Protein AF-I2CPI3-F1 (afdb_monomer)

Structure (mmCIF, N/CA/C/O backbone):
data_AF-I2CPI3-F1
#
_entry.id   AF-I2CPI3-F1
#
loop_
_atom_site.group_PDB
_atom_site.id
_atom_site.type_symbol
_atom_site.label_atom_id
_atom_site.label_alt_id
_atom_site.label_comp_id
_atom_site.label_asym_id
_atom_site.label_entity_id
_atom_site.label_seq_id
_atom_site.pdbx_PDB_ins_code
_atom_site.Cartn_x
_atom_site.Cartn_y
_atom_site.Cartn_z
_atom_site.occupancy
_atom_site.B_iso_or_equiv
_atom_site.auth_seq_id
_atom_site.auth_comp_id
_atom_site.auth_asym_id
_atom_site.auth_atom_id
_atom_site.pdbx_PDB_model_num
ATOM 1 N N . MET A 1 1 ? -18.597 -6.866 5.489 1.00 40.44 1 MET A N 1
ATOM 2 C CA . MET A 1 1 ? -18.858 -7.948 4.512 1.00 40.44 1 MET A CA 1
ATOM 3 C C . MET A 1 1 ? -17.580 -8.584 3.944 1.00 40.44 1 MET A C 1
ATOM 5 O O . MET A 1 1 ? -17.557 -9.801 3.821 1.00 40.44 1 MET A O 1
ATOM 9 N N . ALA A 1 2 ? -16.481 -7.843 3.731 1.00 45.84 2 ALA A N 1
ATOM 10 C CA . ALA A 1 2 ? -15.208 -8.378 3.207 1.00 45.84 2 ALA A CA 1
ATOM 11 C C . ALA A 1 2 ? -14.616 -9.590 3.970 1.00 45.84 2 ALA A C 1
ATOM 13 O O . ALA A 1 2 ? -14.272 -10.590 3.353 1.00 45.84 2 ALA A O 1
ATOM 14 N N . ALA A 1 3 ? -14.572 -9.574 5.310 1.00 46.97 3 ALA A N 1
ATOM 15 C CA . ALA A 1 3 ? -14.039 -10.703 6.093 1.00 46.97 3 ALA A CA 1
ATOM 16 C C . ALA A 1 3 ? -14.889 -11.992 6.001 1.00 46.97 3 ALA A C 1
ATOM 18 O O . ALA A 1 3 ? -14.369 -13.094 6.174 1.00 46.97 3 ALA A O 1
ATOM 19 N N . GLN A 1 4 ? -16.196 -11.868 5.736 1.00 42.12 4 GLN A N 1
ATOM 20 C CA . GLN A 1 4 ? -17.066 -13.015 5.453 1.00 42.12 4 GLN A CA 1
ATOM 21 C C . GLN A 1 4 ? -16.906 -13.480 4.002 1.00 42.12 4 GLN A C 1
ATOM 23 O O . GLN A 1 4 ? -16.848 -14.685 3.788 1.00 42.12 4 GLN A O 1
ATOM 28 N N . SER A 1 5 ? -16.724 -12.561 3.045 1.00 46.75 5 SER A N 1
ATOM 29 C CA . SER A 1 5 ? -16.414 -12.895 1.646 1.00 46.75 5 SER A CA 1
ATOM 30 C C . SER A 1 5 ? -15.073 -13.627 1.513 1.00 46.75 5 SER A C 1
ATOM 32 O O . SER A 1 5 ? -15.012 -14.648 0.846 1.00 46.75 5 SER A O 1
ATOM 34 N N . LEU A 1 6 ? -14.032 -13.212 2.247 1.00 51.72 6 LEU A N 1
ATOM 35 C CA . LEU A 1 6 ? -12.736 -13.910 2.319 1.00 51.72 6 LEU A CA 1
ATOM 36 C C . LEU A 1 6 ? -12.879 -15.362 2.804 1.00 51.72 6 LEU A C 1
ATOM 38 O O . LEU A 1 6 ? -12.295 -16.278 2.227 1.00 51.72 6 LEU A O 1
ATOM 42 N N . LYS A 1 7 ? -13.708 -15.590 3.834 1.00 46.06 7 LYS A N 1
ATOM 43 C CA . LYS A 1 7 ? -14.000 -16.937 4.354 1.00 46.06 7 LYS A CA 1
ATOM 44 C C . LYS A 1 7 ? -14.912 -17.761 3.441 1.00 46.06 7 LYS A C 1
ATOM 46 O O . LYS A 1 7 ? -14.848 -18.984 3.497 1.00 46.06 7 LYS A O 1
ATOM 51 N N . GLN A 1 8 ? -15.766 -17.120 2.644 1.00 47.81 8 GLN A N 1
ATOM 52 C CA . GLN A 1 8 ? -16.739 -17.785 1.769 1.00 47.81 8 GLN A CA 1
ATOM 53 C C . GLN A 1 8 ? -16.224 -18.011 0.338 1.00 47.81 8 GLN A C 1
ATOM 55 O O . GLN A 1 8 ? -16.712 -18.923 -0.322 1.00 47.81 8 GLN A O 1
ATOM 60 N N . GLN A 1 9 ? -15.241 -17.235 -0.133 1.00 46.41 9 GLN A N 1
ATOM 61 C CA . GLN A 1 9 ? -14.722 -17.300 -1.509 1.00 46.41 9 GLN A CA 1
ATOM 62 C C . GLN A 1 9 ? -13.307 -17.878 -1.637 1.00 46.41 9 GLN A C 1
ATOM 64 O O . GLN A 1 9 ? -12.830 -18.007 -2.758 1.00 46.41 9 GLN A O 1
ATOM 69 N N . ALA A 1 10 ? -12.635 -18.259 -0.543 1.00 57.38 10 ALA A N 1
ATOM 70 C CA . ALA A 1 10 ? -11.266 -18.795 -0.594 1.00 57.38 10 ALA A CA 1
ATOM 71 C C . ALA A 1 10 ? -10.300 -17.918 -1.430 1.00 57.38 10 ALA A C 1
ATOM 73 O O . ALA A 1 10 ? -9.386 -18.426 -2.080 1.00 57.38 10 ALA A O 1
ATOM 74 N N . CYS A 1 11 ? -10.512 -16.597 -1.440 1.00 67.25 11 CYS A N 1
ATOM 75 C CA . CYS A 1 11 ? -9.644 -15.669 -2.152 1.00 67.25 11 CYS A CA 1
ATOM 76 C C . CYS A 1 11 ? -8.325 -15.544 -1.391 1.00 67.25 11 CYS A C 1
ATOM 78 O O . CYS A 1 11 ? -8.297 -15.098 -0.243 1.00 67.25 11 CYS A O 1
ATOM 80 N N . LEU A 1 12 ? -7.231 -15.946 -2.036 1.00 84.12 12 LEU A N 1
ATOM 81 C CA . LEU A 1 12 ? -5.889 -15.736 -1.512 1.00 84.12 12 LEU A CA 1
ATOM 82 C C . LEU A 1 12 ? -5.585 -14.236 -1.507 1.00 84.12 12 LEU A C 1
ATOM 84 O O . LEU A 1 12 ? -5.862 -13.534 -2.480 1.00 84.12 12 L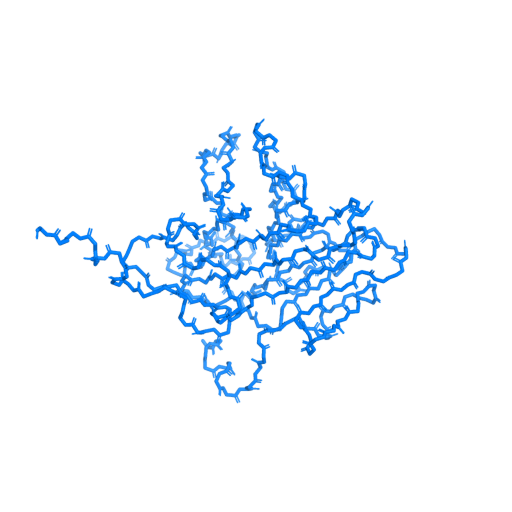EU A O 1
ATOM 88 N N . ALA A 1 13 ? -4.983 -13.739 -0.429 1.00 92.81 13 ALA A N 1
ATOM 89 C CA . ALA A 1 13 ? -4.484 -12.374 -0.401 1.00 92.81 13 ALA A CA 1
ATOM 90 C C . ALA A 1 13 ? -3.190 -12.305 -1.227 1.00 92.81 13 ALA A C 1
ATOM 92 O O . ALA A 1 13 ? -2.102 -12.541 -0.715 1.00 92.81 13 ALA A O 1
ATOM 93 N N . VAL A 1 14 ? -3.334 -12.040 -2.526 1.00 96.88 14 VAL A N 1
ATOM 94 C CA . VAL A 1 14 ? -2.260 -11.910 -3.527 1.00 96.88 14 VAL A CA 1
ATOM 95 C C . VAL A 1 14 ? -2.567 -10.756 -4.484 1.00 96.88 14 VAL A C 1
ATOM 97 O O . VAL A 1 14 ? -3.630 -10.141 -4.385 1.00 96.88 14 VAL A O 1
ATOM 100 N N . PHE A 1 15 ? -1.665 -10.443 -5.417 1.00 98.31 15 PHE A N 1
ATOM 101 C CA . PHE A 1 15 ? -1.981 -9.529 -6.517 1.00 98.31 15 PHE A CA 1
ATOM 102 C C . PHE A 1 15 ? -3.037 -10.139 -7.450 1.00 98.31 15 PHE A C 1
ATOM 104 O O . PHE A 1 15 ? -3.018 -11.339 -7.728 1.00 98.31 15 PHE A O 1
ATOM 111 N N . ASN A 1 16 ? -3.968 -9.312 -7.922 1.00 97.44 16 ASN A N 1
ATOM 112 C CA . ASN A 1 16 ? -5.078 -9.739 -8.763 1.00 97.44 16 ASN A CA 1
ATOM 113 C C . ASN A 1 16 ? -4.653 -9.810 -10.233 1.00 97.44 16 ASN A C 1
ATOM 115 O O . ASN A 1 16 ? -4.350 -8.783 -10.838 1.00 97.44 16 ASN A O 1
ATOM 119 N N . SER A 1 17 ? -4.686 -10.995 -10.843 1.00 96.38 17 SER A N 1
ATOM 120 C CA . SER A 1 17 ? -4.347 -11.165 -12.262 1.00 96.38 17 SER A CA 1
ATOM 121 C C . SER A 1 17 ? -5.286 -10.430 -13.219 1.00 96.38 17 SER A C 1
ATOM 123 O O . SER A 1 17 ? -4.857 -10.065 -14.309 1.00 96.38 17 SER A O 1
ATOM 125 N N . GLU A 1 18 ? -6.543 -10.209 -12.830 1.00 96.75 18 GLU A N 1
ATOM 126 C CA . GLU A 1 18 ? -7.526 -9.480 -13.645 1.00 96.75 18 GLU A CA 1
ATOM 127 C C . GLU A 1 18 ? -7.393 -7.958 -13.495 1.00 96.75 18 GLU A C 1
ATOM 129 O O . GLU A 1 18 ? -7.842 -7.207 -14.355 1.00 96.75 18 GLU A O 1
ATOM 134 N N . ASP A 1 19 ? -6.728 -7.506 -12.429 1.00 97.56 19 ASP A N 1
ATOM 135 C CA . ASP A 1 19 ? -6.523 -6.094 -12.099 1.00 97.56 19 ASP A CA 1
ATOM 136 C C . ASP A 1 19 ? -5.023 -5.759 -12.027 1.00 97.56 19 ASP A C 1
ATOM 138 O O . ASP A 1 19 ? -4.482 -5.212 -11.058 1.00 97.56 19 ASP A O 1
ATOM 142 N N . THR A 1 20 ? -4.328 -6.177 -13.086 1.00 97.88 20 THR A N 1
ATOM 143 C CA . THR A 1 20 ? -2.887 -6.021 -13.284 1.00 97.88 20 THR A CA 1
ATOM 144 C C . THR A 1 20 ? -2.605 -5.545 -14.703 1.00 97.88 20 THR A C 1
ATOM 146 O O . THR A 1 20 ? -3.122 -6.094 -15.673 1.00 97.88 20 THR A O 1
ATOM 149 N N . ALA A 1 21 ? -1.772 -4.510 -14.842 1.00 96.69 21 ALA A N 1
ATOM 150 C CA . ALA A 1 21 ? -1.381 -3.998 -16.152 1.00 96.69 21 ALA A CA 1
ATOM 151 C C . ALA A 1 21 ? -0.621 -5.057 -16.970 1.00 96.69 21 ALA A C 1
ATOM 153 O O . ALA A 1 21 ? 0.225 -5.765 -16.432 1.00 96.69 21 ALA A O 1
ATOM 154 N N . ASN A 1 22 ? -0.792 -5.052 -18.298 1.00 92.81 22 ASN A N 1
ATOM 155 C CA . ASN A 1 22 ? -0.086 -5.953 -19.228 1.00 92.81 22 ASN A CA 1
ATOM 156 C C . ASN A 1 22 ? 1.455 -5.939 -19.100 1.00 92.81 22 ASN A C 1
ATOM 158 O O . ASN A 1 22 ? 2.116 -6.883 -19.519 1.00 92.81 22 ASN A O 1
ATOM 162 N N . GLY A 1 23 ? 2.042 -4.868 -18.552 1.00 93.50 23 GLY A N 1
ATOM 163 C CA . GLY A 1 23 ? 3.484 -4.748 -18.300 1.00 93.50 23 GLY A CA 1
ATOM 164 C C . GLY A 1 23 ? 3.954 -5.350 -16.971 1.00 93.50 23 GLY A C 1
ATOM 165 O O . GLY A 1 23 ? 5.084 -5.091 -16.561 1.00 93.50 23 GLY A O 1
ATOM 166 N N . ILE A 1 24 ? 3.110 -6.108 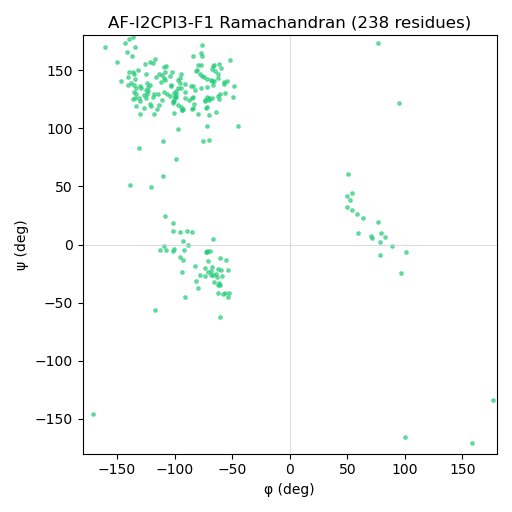-16.268 1.00 96.25 24 ILE A N 1
ATOM 167 C CA . ILE A 1 24 ? 3.458 -6.811 -15.031 1.00 96.25 24 ILE A CA 1
ATOM 168 C C . ILE A 1 24 ? 3.165 -8.299 -15.197 1.00 96.25 24 ILE A C 1
ATOM 170 O O . ILE A 1 24 ? 2.065 -8.694 -15.570 1.00 96.25 24 ILE A O 1
ATOM 174 N N . VAL A 1 25 ? 4.149 -9.129 -14.859 1.00 96.81 25 VAL A N 1
ATOM 175 C CA . VAL A 1 25 ? 3.966 -10.574 -14.703 1.00 96.81 25 VAL A CA 1
ATOM 176 C C . VAL A 1 25 ? 3.849 -10.900 -13.224 1.00 96.81 25 VAL A C 1
ATOM 178 O O . VAL A 1 25 ? 4.681 -10.478 -12.417 1.00 96.81 25 VAL A O 1
ATOM 181 N N . LEU A 1 26 ? 2.819 -11.673 -12.886 1.00 97.69 26 LEU A N 1
ATOM 182 C CA . LEU A 1 26 ? 2.627 -12.227 -11.554 1.00 97.69 26 LEU A CA 1
ATOM 183 C C . LEU A 1 26 ? 3.211 -13.644 -11.482 1.00 97.69 26 LEU A C 1
ATOM 185 O O . LEU A 1 26 ? 2.999 -14.467 -12.371 1.00 97.69 26 LEU A O 1
ATOM 189 N N . SER A 1 27 ? 3.942 -13.937 -10.411 1.00 96.69 27 SER A N 1
ATOM 190 C CA . SER A 1 27 ? 4.567 -15.236 -10.139 1.00 96.69 27 SER A CA 1
ATOM 191 C C . SER A 1 27 ? 4.359 -15.644 -8.675 1.00 96.69 27 SER A C 1
ATOM 193 O O . SER A 1 27 ? 3.715 -14.920 -7.912 1.00 96.69 27 SER A O 1
ATOM 195 N N . CYS A 1 28 ? 4.856 -16.822 -8.274 1.00 93.94 28 CYS A N 1
ATOM 196 C CA . CYS A 1 28 ? 4.665 -17.365 -6.920 1.00 93.94 28 CYS A CA 1
ATOM 197 C C . CYS A 1 28 ? 3.173 -17.437 -6.523 1.00 93.94 28 CYS A C 1
ATOM 199 O O . CYS A 1 28 ? 2.771 -16.985 -5.455 1.00 93.94 28 CYS A O 1
ATOM 201 N N . GLY A 1 29 ? 2.313 -17.902 -7.436 1.00 94.25 29 GLY A N 1
ATOM 202 C CA . GLY A 1 29 ? 0.863 -17.938 -7.204 1.00 94.25 29 GLY A CA 1
ATOM 203 C C . GLY A 1 29 ? 0.210 -16.559 -7.025 1.00 94.25 29 GLY A C 1
ATOM 204 O O . GLY A 1 29 ? -0.841 -16.474 -6.404 1.00 94.25 29 GLY A O 1
ATOM 205 N N . GLY A 1 30 ? 0.834 -15.486 -7.523 1.00 96.19 30 GLY A N 1
ATOM 206 C CA . GLY A 1 30 ? 0.313 -14.118 -7.444 1.00 96.19 30 GLY A CA 1
ATOM 207 C C . GLY A 1 30 ? 0.944 -13.250 -6.354 1.00 96.19 30 GLY A C 1
ATOM 208 O O . GLY A 1 30 ? 0.673 -12.056 -6.308 1.00 96.19 30 GLY A O 1
ATOM 209 N N . HIS A 1 31 ? 1.800 -13.795 -5.484 1.00 96.25 31 HIS A N 1
ATOM 210 C CA . HIS A 1 31 ? 2.445 -13.004 -4.425 1.00 96.25 31 HIS A CA 1
ATOM 211 C C . HIS A 1 31 ? 3.499 -12.041 -4.969 1.00 96.25 31 HIS A C 1
ATOM 213 O O . HIS A 1 31 ? 3.845 -11.063 -4.317 1.00 96.25 31 HIS A O 1
ATOM 219 N N . CYS A 1 32 ? 4.052 -12.324 -6.145 1.00 97.62 32 CYS A N 1
ATOM 220 C CA . CYS A 1 32 ? 5.221 -11.629 -6.648 1.00 97.62 32 CYS A CA 1
ATOM 221 C C . CYS A 1 32 ? 4.914 -10.941 -7.977 1.00 97.62 32 CYS A C 1
ATOM 223 O O . CYS A 1 32 ? 4.571 -11.615 -8.946 1.00 97.62 32 CYS A O 1
ATOM 225 N N . ALA A 1 33 ? 5.051 -9.617 -8.024 1.00 97.50 33 ALA A N 1
ATOM 226 C CA . ALA A 1 33 ? 4.819 -8.800 -9.210 1.00 97.50 33 ALA A CA 1
ATOM 227 C C . ALA A 1 33 ? 6.148 -8.310 -9.794 1.00 97.50 33 ALA A C 1
ATOM 229 O O . ALA A 1 33 ? 6.969 -7.729 -9.082 1.00 97.50 33 ALA A O 1
ATOM 230 N N . THR A 1 34 ? 6.354 -8.509 -11.095 1.00 95.88 34 THR A N 1
ATOM 231 C CA . THR A 1 34 ? 7.569 -8.089 -11.806 1.00 95.88 34 THR A CA 1
ATOM 232 C C . THR A 1 34 ? 7.215 -7.248 -13.021 1.00 95.88 34 THR A C 1
ATOM 234 O O . THR A 1 34 ? 6.423 -7.686 -13.854 1.00 95.88 34 THR A O 1
ATOM 237 N N . LYS A 1 35 ? 7.827 -6.065 -13.167 1.00 93.44 35 LYS A N 1
ATOM 238 C CA . LYS A 1 35 ? 7.662 -5.258 -14.384 1.00 93.44 35 LYS A CA 1
ATOM 239 C C . LYS A 1 35 ? 8.404 -5.912 -15.541 1.00 93.44 35 LYS A C 1
ATOM 241 O O . LYS A 1 35 ? 9.630 -6.035 -15.502 1.00 93.44 35 LYS A O 1
ATOM 246 N N . VAL A 1 36 ? 7.658 -6.291 -16.570 1.00 90.75 36 VAL A N 1
ATOM 247 C CA . VAL A 1 36 ? 8.185 -6.855 -17.810 1.00 90.75 36 VAL A CA 1
ATOM 248 C C . VAL A 1 36 ? 8.058 -5.848 -18.947 1.00 90.75 36 VAL A C 1
ATOM 250 O O . VAL A 1 36 ? 7.072 -5.123 -19.064 1.00 90.75 36 VAL A O 1
ATOM 253 N N . GLY A 1 37 ? 9.078 -5.809 -19.802 1.00 80.06 37 GLY A N 1
ATOM 254 C CA . GLY A 1 37 ? 9.142 -4.872 -20.919 1.00 80.06 37 GLY A CA 1
ATOM 255 C C . GLY A 1 37 ? 9.523 -3.443 -20.518 1.00 80.06 37 GLY A C 1
ATOM 256 O O . GLY A 1 37 ? 9.677 -3.099 -19.347 1.00 80.06 37 GLY A O 1
ATOM 257 N N . THR A 1 38 ? 9.724 -2.608 -21.534 1.00 75.81 38 THR A N 1
ATOM 258 C CA . THR A 1 38 ? 10.171 -1.209 -21.403 1.00 75.81 38 THR A CA 1
ATOM 259 C C . THR A 1 38 ? 9.096 -0.201 -21.811 1.00 75.81 38 THR A C 1
ATOM 261 O O . THR A 1 38 ? 9.289 1.006 -21.678 1.00 75.81 38 THR A O 1
ATOM 264 N N . THR A 1 39 ? 7.959 -0.678 -22.319 1.00 72.81 39 THR A N 1
ATOM 265 C CA . THR A 1 39 ? 6.856 0.158 -22.792 1.00 72.81 39 THR A CA 1
ATOM 266 C C . THR A 1 39 ? 5.948 0.562 -21.635 1.00 72.81 39 THR A C 1
ATOM 268 O O . THR A 1 39 ? 5.429 -0.298 -20.926 1.00 72.81 39 THR A O 1
ATOM 271 N N . GLY A 1 40 ? 5.701 1.864 -21.493 1.00 75.31 40 GLY A N 1
ATOM 272 C CA . GLY A 1 40 ? 4.822 2.418 -20.463 1.00 75.31 40 GLY A CA 1
ATOM 273 C C . GLY A 1 40 ? 5.588 2.856 -19.216 1.00 75.31 40 GLY A C 1
ATOM 274 O O . GLY A 1 40 ? 6.263 2.060 -18.561 1.00 75.31 40 GLY A O 1
ATOM 275 N N . LEU A 1 41 ? 5.450 4.144 -18.891 1.00 86.56 41 LEU A N 1
ATOM 276 C CA . LEU A 1 41 ? 6.110 4.776 -17.753 1.00 86.56 41 LEU A CA 1
ATOM 277 C C . LEU A 1 41 ? 5.677 4.091 -16.446 1.00 86.56 41 LEU A C 1
ATOM 279 O O . LEU A 1 41 ? 6.479 3.403 -15.815 1.00 86.56 41 LEU A O 1
ATOM 283 N N . TYR A 1 42 ? 4.384 4.152 -16.126 1.00 93.50 42 TYR A N 1
ATOM 284 C CA . TYR A 1 42 ? 3.777 3.506 -14.963 1.00 93.50 42 TYR A CA 1
ATOM 285 C C . TYR A 1 42 ? 3.020 2.241 -15.360 1.00 93.50 42 TYR A C 1
ATOM 287 O O . TYR A 1 42 ? 2.272 2.231 -16.336 1.00 93.50 42 TYR A O 1
ATOM 295 N N . THR A 1 43 ? 3.192 1.186 -14.57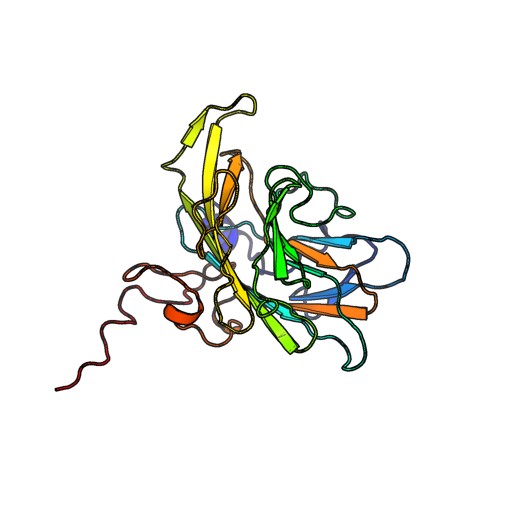3 1.00 95.88 43 THR A N 1
ATOM 296 C CA . THR A 1 43 ? 2.398 -0.043 -14.661 1.00 95.88 43 THR A CA 1
ATOM 297 C C . THR A 1 43 ? 2.029 -0.459 -13.252 1.00 95.88 43 THR A C 1
ATOM 299 O O . THR A 1 43 ? 2.926 -0.601 -12.421 1.00 95.88 43 THR A O 1
ATOM 302 N N . SER A 1 44 ? 0.742 -0.641 -12.989 1.00 98.00 44 SER A N 1
ATOM 303 C CA . SER A 1 44 ? 0.210 -0.894 -11.657 1.00 98.00 44 SER A CA 1
ATOM 304 C C . SER A 1 44 ? -0.487 -2.247 -11.561 1.00 98.00 44 SER A C 1
ATOM 306 O O . SER A 1 44 ? -0.933 -2.816 -12.559 1.00 98.00 44 SER A O 1
ATOM 308 N N . THR A 1 45 ? -0.560 -2.755 -10.339 1.00 98.62 45 THR A N 1
ATOM 309 C CA . THR A 1 45 ? -1.337 -3.932 -9.949 1.00 98.62 45 THR A CA 1
ATOM 310 C C . THR A 1 45 ? -1.968 -3.675 -8.586 1.00 98.62 45 THR A C 1
ATOM 312 O O . THR A 1 45 ? -1.368 -3.003 -7.735 1.00 98.62 45 THR A O 1
ATOM 315 N N . ARG A 1 46 ? -3.182 -4.188 -8.387 1.00 98.62 46 ARG A N 1
ATOM 316 C CA . ARG A 1 46 ? -3.897 -4.156 -7.108 1.00 98.62 46 ARG A CA 1
ATOM 317 C C . ARG A 1 46 ? -3.958 -5.550 -6.494 1.00 98.62 46 ARG A C 1
ATOM 319 O O . ARG A 1 46 ? -3.909 -6.563 -7.192 1.00 98.62 46 ARG A O 1
ATOM 326 N N . ALA A 1 47 ? -4.039 -5.616 -5.170 1.00 98.19 47 ALA A N 1
ATOM 327 C CA . ALA A 1 47 ? -4.339 -6.865 -4.482 1.00 98.19 47 ALA A CA 1
ATOM 328 C C . ALA A 1 47 ? -5.760 -7.343 -4.816 1.00 98.19 47 ALA A C 1
ATOM 330 O O . ALA A 1 47 ? -6.639 -6.548 -5.127 1.00 98.19 47 ALA A O 1
ATOM 331 N N . MET A 1 48 ? -5.991 -8.649 -4.720 1.00 96.56 48 MET A N 1
ATOM 332 C CA . MET A 1 48 ? -7.294 -9.278 -4.969 1.00 96.56 48 MET A CA 1
ATOM 333 C C . MET A 1 48 ? -8.345 -8.918 -3.921 1.00 96.56 48 MET A C 1
ATOM 335 O O . MET A 1 48 ? -9.540 -9.020 -4.174 1.00 96.56 48 MET A O 1
ATOM 339 N N . VAL A 1 49 ? -7.902 -8.526 -2.731 1.00 95.31 49 VAL A N 1
ATOM 340 C CA . VAL A 1 49 ? -8.762 -8.362 -1.565 1.00 95.31 49 VAL A CA 1
ATOM 341 C C . VAL A 1 49 ? -8.643 -6.931 -1.032 1.00 95.31 49 VAL A C 1
ATOM 343 O O . VAL A 1 49 ? -7.527 -6.402 -0.950 1.00 95.31 49 VAL A O 1
ATOM 346 N N . PRO A 1 50 ? -9.770 -6.280 -0.695 1.00 97.00 50 PRO A N 1
ATOM 347 C CA . PRO A 1 50 ? -9.756 -4.907 -0.216 1.00 97.00 50 PRO A CA 1
ATOM 348 C C . PRO A 1 50 ? -9.312 -4.822 1.245 1.00 97.00 50 PRO A C 1
ATOM 350 O O . PRO A 1 50 ? -9.330 -5.803 1.995 1.00 97.00 50 PRO A O 1
ATOM 353 N N . ILE A 1 51 ? -8.957 -3.613 1.678 1.00 97.06 51 ILE A N 1
ATOM 354 C CA . ILE A 1 51 ? -8.699 -3.321 3.088 1.00 97.06 51 ILE A CA 1
ATOM 355 C C . ILE A 1 51 ? -9.975 -3.552 3.908 1.00 97.06 51 ILE A C 1
ATOM 357 O O . ILE A 1 51 ? -11.037 -2.998 3.627 1.00 97.06 51 ILE A O 1
ATOM 361 N N . MET A 1 52 ? -9.865 -4.344 4.978 1.00 94.56 52 MET A N 1
ATOM 362 C CA . MET A 1 52 ? -10.961 -4.516 5.929 1.00 94.56 52 MET A CA 1
ATOM 363 C C . MET A 1 52 ? -11.224 -3.223 6.702 1.00 94.56 52 MET A C 1
ATOM 365 O O . MET A 1 52 ? -10.344 -2.685 7.371 1.00 94.56 52 MET A O 1
ATOM 369 N N . ARG A 1 53 ? -12.475 -2.778 6.670 1.00 93.69 53 ARG A N 1
ATOM 370 C CA . ARG A 1 53 ? -12.940 -1.575 7.364 1.00 93.69 53 ARG A CA 1
ATOM 371 C C . ARG A 1 53 ? -13.127 -1.798 8.868 1.00 93.69 53 ARG A C 1
ATOM 373 O O . ARG A 1 53 ? -13.358 -2.932 9.300 1.00 93.69 53 ARG A O 1
ATOM 380 N N . ASN A 1 54 ? -13.022 -0.721 9.655 1.00 94.44 54 ASN A N 1
ATOM 381 C CA . ASN A 1 54 ? -13.082 -0.711 11.127 1.00 94.44 54 ASN A CA 1
ATOM 382 C C . ASN A 1 54 ? -12.082 -1.674 11.795 1.00 94.44 54 ASN A C 1
ATOM 384 O O . ASN A 1 54 ? -12.346 -2.259 12.849 1.00 94.44 54 ASN A O 1
ATOM 388 N N . ARG A 1 55 ? -10.942 -1.903 11.136 1.00 95.19 55 ARG A N 1
ATOM 389 C CA . ARG A 1 55 ? -9.844 -2.747 11.613 1.00 95.19 55 ARG A CA 1
ATOM 390 C C . ARG A 1 55 ? -8.518 -2.091 11.280 1.00 95.19 55 ARG A C 1
ATOM 392 O O . ARG A 1 55 ? -8.392 -1.416 10.264 1.00 95.19 55 ARG A O 1
ATOM 399 N N . HIS A 1 56 ? -7.526 -2.322 12.134 1.00 97.00 56 HIS A N 1
ATOM 400 C CA . HIS A 1 56 ? -6.143 -1.997 11.813 1.00 97.00 56 HIS A CA 1
ATOM 401 C C . HIS A 1 56 ? -5.601 -3.111 10.923 1.00 97.00 56 HIS A C 1
ATOM 403 O O . HIS A 1 56 ? -5.466 -4.251 11.373 1.00 97.00 56 HIS A O 1
ATOM 409 N N . VAL A 1 57 ? -5.336 -2.787 9.663 1.00 97.56 57 VAL A N 1
ATOM 410 C CA . VAL A 1 57 ? -4.800 -3.718 8.671 1.00 97.56 57 VAL A CA 1
ATOM 411 C C . VAL A 1 57 ? -3.359 -3.340 8.374 1.00 97.56 57 VAL A C 1
ATOM 413 O O . VAL A 1 57 ? -3.059 -2.175 8.123 1.00 97.56 57 VAL A O 1
ATOM 416 N N . PHE A 1 58 ? -2.467 -4.323 8.407 1.00 97.94 58 PHE A N 1
ATOM 417 C CA . PHE A 1 58 ? -1.059 -4.169 8.090 1.00 97.94 58 PHE A CA 1
ATOM 418 C C . PHE A 1 58 ? -0.660 -5.120 6.968 1.00 97.94 58 PHE A C 1
ATOM 420 O O . PHE A 1 58 ? -0.958 -6.311 7.013 1.00 97.94 58 PHE A O 1
ATOM 427 N N . PHE A 1 59 ? 0.046 -4.606 5.971 1.00 98.12 59 PHE A N 1
ATOM 428 C CA . PHE A 1 59 ? 0.692 -5.433 4.961 1.00 98.12 59 PHE A CA 1
ATOM 429 C C . PHE A 1 59 ? 2.092 -4.918 4.670 1.00 98.12 59 PHE A C 1
ATOM 431 O O . PHE A 1 59 ? 2.437 -3.774 4.982 1.00 98.12 59 PHE A O 1
ATOM 438 N N . GLN A 1 60 ? 2.897 -5.777 4.055 1.00 98.06 60 GLN A N 1
ATOM 439 C CA . GLN A 1 60 ? 4.237 -5.427 3.621 1.00 98.06 60 GLN A CA 1
ATOM 440 C C . GLN A 1 60 ? 4.437 -5.713 2.136 1.00 98.06 60 GLN A C 1
ATOM 442 O O . GLN A 1 60 ? 3.783 -6.572 1.545 1.00 98.06 60 GLN A O 1
ATOM 447 N N . MET A 1 61 ? 5.383 -5.003 1.536 1.00 98.25 61 MET A N 1
ATOM 448 C CA . MET A 1 61 ? 5.887 -5.280 0.197 1.00 98.25 61 MET A CA 1
ATOM 449 C C . MET A 1 61 ? 7.416 -5.234 0.215 1.00 98.25 61 MET A C 1
ATOM 451 O O . MET A 1 61 ? 8.005 -4.204 0.549 1.00 98.25 61 MET A O 1
ATOM 455 N N . SER A 1 62 ? 8.062 -6.352 -0.117 1.00 97.50 62 SER A N 1
ATOM 456 C CA . SER A 1 62 ? 9.526 -6.468 -0.175 1.00 97.50 62 SER A CA 1
ATOM 457 C C . SER A 1 62 ? 10.023 -6.330 -1.605 1.00 97.50 62 SER A C 1
ATOM 459 O O . SER A 1 62 ? 9.511 -6.989 -2.506 1.00 97.50 62 SER A O 1
ATOM 461 N N . ILE A 1 63 ? 11.039 -5.499 -1.813 1.00 95.69 63 ILE A N 1
ATOM 462 C CA . ILE A 1 63 ? 11.581 -5.206 -3.141 1.00 95.69 63 ILE A CA 1
ATOM 463 C C . ILE A 1 63 ? 12.749 -6.149 -3.421 1.00 95.69 63 ILE A C 1
ATOM 465 O O . ILE A 1 63 ? 13.793 -6.085 -2.772 1.00 95.69 63 ILE A O 1
ATOM 469 N N . MET A 1 64 ? 12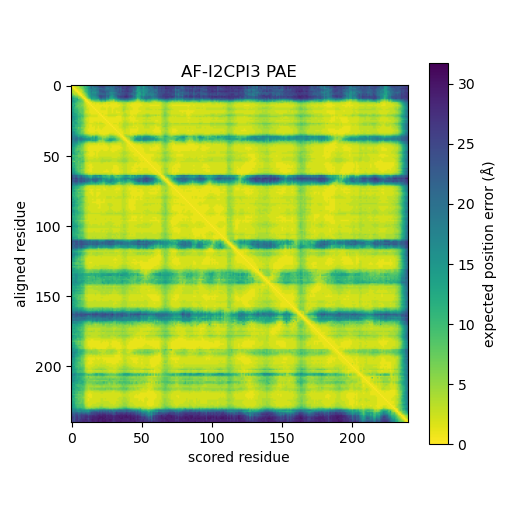.567 -6.999 -4.423 1.00 91.31 64 MET A N 1
ATOM 470 C CA . MET A 1 64 ? 13.456 -8.086 -4.821 1.00 91.31 64 MET A CA 1
ATOM 471 C C . MET A 1 64 ? 14.113 -7.737 -6.168 1.00 91.31 64 MET A C 1
ATOM 473 O O . MET A 1 64 ? 13.871 -8.399 -7.164 1.00 91.31 64 MET A O 1
ATOM 477 N N . ALA A 1 65 ? 14.855 -6.635 -6.279 1.00 72.94 65 ALA A N 1
ATOM 478 C CA . ALA A 1 65 ? 15.532 -6.320 -7.546 1.00 72.94 65 ALA A CA 1
ATOM 479 C C . ALA A 1 65 ? 16.883 -7.055 -7.652 1.00 72.94 65 ALA A C 1
ATOM 481 O O . ALA A 1 65 ? 17.437 -7.505 -6.653 1.00 72.94 65 ALA A O 1
ATOM 482 N N . GLU A 1 66 ? 17.442 -7.170 -8.856 1.00 68.44 66 GLU A N 1
ATOM 483 C CA . GLU A 1 66 ? 18.855 -7.537 -9.000 1.00 68.44 66 GLU A CA 1
ATOM 484 C C . GLU A 1 66 ? 19.739 -6.384 -8.487 1.00 68.44 66 GLU A C 1
ATOM 486 O O . GLU A 1 66 ? 19.427 -5.211 -8.713 1.00 68.44 66 GLU A O 1
ATOM 491 N N . GLU A 1 67 ? 20.848 -6.707 -7.810 1.00 59.09 67 GLU A N 1
ATOM 492 C CA . GLU A 1 67 ? 21.684 -5.780 -7.018 1.00 59.09 67 GLU A CA 1
ATOM 493 C C . GLU A 1 67 ? 22.206 -4.535 -7.774 1.00 59.09 67 GLU A C 1
ATOM 495 O O . GLU A 1 67 ? 22.656 -3.578 -7.146 1.00 59.09 67 GLU A O 1
ATOM 500 N N . SER A 1 68 ? 22.112 -4.494 -9.110 1.00 57.94 68 SER A N 1
ATOM 501 C CA . SER A 1 68 ? 22.590 -3.381 -9.943 1.00 57.94 68 SER A CA 1
ATOM 502 C C . SER A 1 68 ? 21.500 -2.413 -10.437 1.00 57.94 68 SER A C 1
ATOM 504 O O . SER A 1 68 ? 21.839 -1.408 -11.070 1.00 57.94 68 SER A O 1
ATOM 506 N N . ALA A 1 69 ? 20.208 -2.677 -10.201 1.00 64.38 69 ALA A N 1
ATOM 507 C CA . ALA A 1 69 ? 19.123 -1.851 -10.740 1.00 64.38 69 ALA A CA 1
ATOM 508 C C . ALA A 1 69 ? 18.579 -0.848 -9.707 1.00 64.38 69 ALA A C 1
ATOM 510 O O . ALA A 1 69 ? 18.143 -1.213 -8.614 1.00 64.38 69 ALA A O 1
ATOM 511 N N . VAL A 1 70 ? 18.523 0.438 -10.074 1.00 70.06 70 VAL A N 1
ATOM 512 C CA . VAL A 1 70 ? 17.795 1.443 -9.284 1.00 70.06 70 VAL A CA 1
ATOM 513 C C . VAL A 1 70 ? 16.296 1.196 -9.459 1.00 70.06 70 VAL A C 1
ATOM 515 O O . VAL A 1 70 ? 15.699 1.550 -10.480 1.00 70.06 70 VAL A O 1
ATOM 518 N N . ALA A 1 71 ? 15.681 0.574 -8.455 1.00 81.19 71 ALA A N 1
ATOM 519 C CA . ALA A 1 71 ? 14.244 0.345 -8.427 1.00 81.19 71 ALA A CA 1
ATOM 520 C C . ALA A 1 71 ? 13.499 1.677 -8.215 1.00 81.19 71 ALA A C 1
ATOM 522 O O . ALA A 1 71 ? 13.568 2.301 -7.153 1.00 81.19 71 ALA A O 1
ATOM 523 N N . SER A 1 72 ? 12.779 2.128 -9.240 1.00 90.38 72 SER A N 1
ATOM 524 C CA . SER A 1 72 ? 11.788 3.193 -9.127 1.00 90.38 72 SER A CA 1
ATOM 525 C C . SER A 1 72 ? 10.407 2.548 -9.084 1.00 90.38 72 SER A C 1
ATOM 527 O O . SER A 1 72 ? 10.052 1.761 -9.965 1.00 90.38 72 SER A O 1
ATOM 529 N N . LEU A 1 73 ? 9.669 2.825 -8.011 1.00 95.62 73 LEU A N 1
ATOM 530 C CA . LEU A 1 73 ? 8.347 2.269 -7.744 1.00 95.62 73 LEU A CA 1
ATOM 531 C C . LEU A 1 73 ? 7.590 3.137 -6.731 1.00 95.62 73 LEU A C 1
ATOM 533 O O . LEU A 1 73 ? 8.172 4.025 -6.098 1.00 95.62 73 LEU A O 1
ATOM 537 N N . CYS A 1 74 ? 6.306 2.843 -6.562 1.00 97.44 74 CYS A N 1
ATOM 538 C CA . CYS A 1 74 ? 5.454 3.433 -5.541 1.00 97.44 74 CYS A CA 1
ATOM 539 C C . CYS A 1 74 ? 4.526 2.365 -4.953 1.00 97.44 74 CYS A C 1
ATOM 541 O O . CYS A 1 74 ? 4.002 1.527 -5.689 1.00 97.44 74 CYS A O 1
ATOM 543 N N . ILE A 1 75 ? 4.359 2.379 -3.632 1.00 98.44 75 ILE A N 1
ATOM 544 C CA . ILE A 1 75 ? 3.547 1.414 -2.880 1.00 98.44 75 ILE A CA 1
ATOM 545 C C . ILE A 1 75 ? 2.520 2.185 -2.067 1.00 98.44 75 ILE A C 1
ATOM 547 O O . ILE A 1 75 ? 2.865 3.137 -1.371 1.00 98.44 75 ILE A O 1
ATOM 551 N N . GLY A 1 76 ? 1.265 1.762 -2.113 1.00 98.31 76 GLY A N 1
ATOM 552 C CA . GLY A 1 76 ? 0.229 2.375 -1.300 1.00 98.31 76 GLY A CA 1
ATOM 553 C C . GLY A 1 76 ? -1.133 1.782 -1.579 1.00 98.31 76 GLY A C 1
ATOM 554 O O . GLY A 1 76 ? -1.269 0.562 -1.617 1.00 98.31 76 GLY A O 1
ATOM 555 N N . LEU A 1 77 ? -2.131 2.641 -1.748 1.00 98.62 77 LEU A N 1
ATOM 556 C CA . LEU A 1 77 ? -3.525 2.260 -1.887 1.00 98.62 77 LEU A CA 1
ATOM 557 C C . LEU A 1 77 ? -4.225 3.021 -3.013 1.00 98.62 77 LEU A C 1
ATOM 559 O O . LEU A 1 77 ? -3.949 4.201 -3.248 1.00 98.62 77 LEU A O 1
ATOM 563 N N . SER A 1 78 ? -5.179 2.369 -3.671 1.00 98.56 78 SER A N 1
ATOM 564 C CA . SER A 1 78 ? -6.065 3.002 -4.650 1.00 98.56 78 SER A CA 1
ATOM 565 C C . SER A 1 78 ? -7.430 2.321 -4.694 1.00 98.56 78 SER A C 1
ATOM 567 O O . SER A 1 78 ? -7.565 1.152 -4.319 1.00 98.56 78 SER A O 1
ATOM 569 N N . THR A 1 79 ? -8.434 3.060 -5.157 1.00 97.44 79 THR A N 1
ATOM 570 C CA . THR A 1 79 ? -9.722 2.498 -5.573 1.00 97.44 79 THR A CA 1
ATOM 571 C C . THR A 1 79 ? -9.587 1.817 -6.947 1.00 97.44 79 THR A C 1
ATOM 573 O O . THR A 1 79 ? -8.628 2.100 -7.681 1.00 97.44 79 THR A O 1
ATOM 576 N N . PRO A 1 80 ? -10.528 0.935 -7.342 1.00 96.94 80 PRO A N 1
ATOM 577 C CA . PRO A 1 80 ? -10.530 0.291 -8.661 1.00 96.94 80 PRO A CA 1
ATOM 578 C C . PRO A 1 80 ? -10.578 1.269 -9.842 1.00 96.94 80 PRO A C 1
ATOM 580 O O . PRO A 1 80 ? -10.067 0.961 -10.917 1.00 96.94 80 PRO A O 1
ATOM 583 N N . GLU A 1 81 ? -11.141 2.464 -9.639 1.00 96.56 81 GLU A N 1
ATOM 584 C CA . GLU A 1 81 ? -11.255 3.492 -10.678 1.00 96.56 81 GLU A CA 1
ATOM 585 C C . GLU A 1 81 ? -9.905 4.020 -11.169 1.00 96.56 81 GLU A C 1
ATOM 587 O O . GLU A 1 81 ? -9.812 4.510 -12.295 1.00 96.56 81 GLU A O 1
ATOM 592 N N . MET A 1 82 ? -8.851 3.939 -10.345 1.00 97.88 82 MET A N 1
ATOM 593 C CA . MET A 1 82 ? -7.526 4.387 -10.763 1.00 97.88 82 MET A CA 1
ATOM 594 C C . MET A 1 82 ? -7.054 3.559 -11.973 1.00 97.88 82 MET A C 1
ATOM 596 O O . MET A 1 82 ? -6.970 2.332 -11.868 1.00 97.88 82 MET A O 1
ATOM 600 N N . PRO A 1 83 ? -6.674 4.180 -13.103 1.00 97.81 83 PRO A N 1
ATOM 601 C CA . PRO A 1 83 ? -6.145 3.436 -14.238 1.00 97.81 83 PRO A CA 1
ATOM 602 C C . PRO A 1 83 ? -4.836 2.708 -13.899 1.00 97.81 83 PRO A C 1
ATOM 604 O O . PRO A 1 83 ? -3.966 3.222 -13.195 1.00 97.81 83 PRO A O 1
ATOM 607 N N . LEU A 1 84 ? -4.641 1.511 -14.455 1.00 97.62 84 LEU A N 1
ATOM 608 C CA . LEU A 1 84 ? -3.449 0.695 -14.180 1.00 97.62 84 LEU A CA 1
ATOM 609 C C . LEU A 1 84 ? -2.155 1.241 -14.818 1.00 97.62 84 LEU A C 1
ATOM 611 O O . LEU A 1 84 ? -1.071 0.725 -14.562 1.00 97.62 84 LEU A O 1
ATOM 615 N N . ASN A 1 85 ? -2.240 2.291 -15.632 1.00 96.12 85 ASN A N 1
ATOM 616 C CA . ASN A 1 85 ? -1.105 3.053 -16.161 1.00 96.12 85 ASN A CA 1
ATOM 617 C C . ASN A 1 85 ? -0.881 4.385 -15.415 1.00 96.12 85 ASN A C 1
ATOM 619 O O . ASN A 1 85 ? -0.205 5.278 -15.931 1.00 96.12 85 ASN A O 1
ATOM 623 N N . THR A 1 86 ? -1.441 4.518 -14.211 1.00 96.19 86 THR A N 1
ATOM 624 C CA . THR A 1 86 ? -1.316 5.686 -13.334 1.00 96.19 86 THR A CA 1
ATOM 625 C C . THR A 1 86 ? -0.490 5.342 -12.094 1.00 96.19 86 THR A C 1
ATOM 627 O O . THR A 1 86 ? -0.525 4.216 -11.591 1.00 96.19 86 THR A O 1
ATOM 630 N N . LEU A 1 87 ? 0.278 6.319 -11.604 1.00 97.00 87 LEU A N 1
ATOM 631 C CA . LEU A 1 87 ? 1.053 6.207 -10.372 1.00 97.00 87 LEU A CA 1
ATOM 632 C C . LEU A 1 87 ? 0.128 6.193 -9.155 1.00 97.00 87 LEU A C 1
ATOM 634 O O . LEU A 1 87 ? -0.645 7.134 -8.973 1.00 97.00 87 LEU A O 1
ATOM 638 N N . VAL A 1 88 ? 0.236 5.184 -8.291 1.00 98.19 88 VAL A N 1
ATOM 639 C CA . VAL A 1 88 ? -0.493 5.178 -7.015 1.00 98.19 88 VAL A CA 1
ATOM 640 C C . VAL A 1 88 ? -0.155 6.440 -6.207 1.00 98.19 88 VAL A C 1
ATOM 642 O O . VAL A 1 88 ? 1.007 6.833 -6.092 1.00 98.19 88 VAL A O 1
ATOM 645 N N . GLY A 1 89 ? -1.192 7.117 -5.720 1.00 97.44 89 GLY A N 1
ATOM 646 C CA . GLY A 1 89 ? -1.131 8.450 -5.121 1.00 97.44 89 GLY A CA 1
ATOM 647 C C . GLY A 1 89 ? -1.476 9.594 -6.078 1.00 97.44 89 GLY A C 1
ATOM 648 O O . GLY A 1 89 ? -1.929 10.639 -5.623 1.00 97.44 89 GLY A O 1
ATOM 649 N N . SER A 1 90 ? -1.311 9.429 -7.395 1.00 96.75 90 SER A N 1
ATOM 650 C CA . SER A 1 90 ? -1.614 10.468 -8.407 1.00 96.75 90 SER A CA 1
ATOM 651 C C . SER A 1 90 ? -3.058 10.439 -8.924 1.00 96.75 90 SER A C 1
ATOM 653 O O . SER A 1 90 ? -3.390 11.078 -9.921 1.00 96.75 90 SER A O 1
ATOM 655 N N . TRP A 1 91 ? -3.921 9.672 -8.262 1.00 97.12 91 TRP A N 1
ATOM 656 C CA . TRP A 1 91 ? -5.340 9.575 -8.575 1.00 97.12 91 TRP A CA 1
ATOM 657 C C . TRP A 1 91 ? -6.176 9.965 -7.366 1.00 97.12 91 TRP A C 1
ATOM 659 O O . TRP A 1 91 ? -5.715 9.894 -6.223 1.00 97.12 91 TRP A O 1
ATOM 669 N N . LYS A 1 92 ? -7.420 10.371 -7.621 1.00 95.06 92 LYS A N 1
ATOM 670 C CA . LYS A 1 92 ? -8.393 10.644 -6.565 1.00 95.06 92 LYS A CA 1
ATOM 671 C C . LYS A 1 92 ? -8.520 9.416 -5.657 1.00 95.06 92 LYS A C 1
ATOM 673 O O . LYS A 1 92 ? -8.469 8.288 -6.139 1.00 95.06 92 LYS A O 1
ATOM 678 N N . TYR A 1 93 ? -8.643 9.640 -4.349 1.00 95.50 93 TYR A N 1
ATOM 679 C CA . TYR A 1 93 ? -8.796 8.566 -3.356 1.00 95.50 93 TYR A CA 1
ATOM 680 C C . TYR A 1 93 ? -7.642 7.547 -3.343 1.00 95.50 93 TYR A C 1
ATOM 682 O O . TYR A 1 93 ? -7.808 6.392 -2.956 1.00 95.50 93 TYR A O 1
ATOM 690 N N . SER A 1 94 ? -6.451 7.981 -3.761 1.00 98.06 94 SER A N 1
ATOM 691 C CA . SER A 1 94 ? -5.242 7.167 -3.770 1.00 98.06 94 SER A CA 1
ATOM 692 C C . SER A 1 94 ? -4.114 7.850 -3.004 1.00 98.06 94 SER A C 1
ATOM 694 O O . SER A 1 94 ? -3.981 9.077 -3.001 1.00 98.06 94 SER A O 1
ATOM 696 N N . ILE A 1 95 ? -3.280 7.028 -2.373 1.00 98.06 95 ILE A N 1
ATOM 697 C CA . ILE A 1 95 ? -2.091 7.433 -1.627 1.00 98.06 95 ILE A CA 1
ATOM 698 C C . ILE A 1 95 ? -0.949 6.472 -1.927 1.00 98.06 95 ILE A C 1
ATOM 700 O O . ILE A 1 95 ? -1.165 5.265 -1.976 1.00 98.06 95 ILE A O 1
ATOM 704 N N . GLY A 1 96 ? 0.266 6.981 -2.098 1.00 97.25 96 GLY A N 1
ATOM 705 C CA . GLY A 1 96 ? 1.437 6.165 -2.388 1.00 97.25 96 GLY A CA 1
ATOM 706 C C . GLY A 1 96 ? 2.715 6.726 -1.786 1.00 97.25 96 GLY A C 1
ATOM 707 O O . GLY A 1 96 ? 2.942 7.931 -1.814 1.00 97.25 96 GLY A O 1
ATOM 708 N N . LEU A 1 97 ? 3.566 5.847 -1.269 1.00 96.31 97 LEU A N 1
ATOM 709 C CA . LEU A 1 97 ? 4.939 6.152 -0.902 1.00 96.31 97 LEU A CA 1
ATOM 710 C C . LEU A 1 97 ? 5.859 5.813 -2.086 1.00 96.31 97 LEU A C 1
ATOM 712 O O . LEU A 1 97 ? 6.006 4.649 -2.469 1.00 96.31 97 LEU A O 1
ATOM 716 N N . CYS A 1 98 ? 6.501 6.835 -2.646 1.00 95.06 98 CYS A N 1
ATOM 717 C CA . CYS A 1 98 ? 7.458 6.708 -3.742 1.00 95.06 98 CYS A CA 1
ATOM 718 C C . CYS A 1 98 ? 8.838 6.287 -3.227 1.00 95.06 98 CYS A C 1
ATOM 720 O O . CYS A 1 98 ? 9.256 6.711 -2.151 1.00 95.06 98 CYS A O 1
ATOM 722 N N . SER A 1 99 ? 9.619 5.566 -4.040 1.00 93.94 99 SER A N 1
ATOM 723 C CA . SER A 1 99 ? 11.000 5.165 -3.694 1.00 93.94 99 SER A CA 1
ATOM 724 C C . SER A 1 99 ? 11.970 6.330 -3.440 1.00 93.94 99 SER A C 1
ATOM 726 O O . SER A 1 99 ? 13.051 6.153 -2.871 1.00 93.94 99 SER A O 1
ATOM 728 N N . THR A 1 100 ? 11.568 7.556 -3.785 1.00 91.75 100 THR A N 1
ATOM 729 C CA . THR A 1 100 ? 12.236 8.808 -3.399 1.00 91.75 100 THR A CA 1
ATOM 730 C C . THR A 1 100 ? 12.044 9.189 -1.925 1.00 91.75 100 THR A C 1
ATOM 732 O O . THR A 1 100 ? 12.686 10.134 -1.471 1.00 91.75 100 THR A O 1
ATOM 735 N N . GLY A 1 101 ? 11.207 8.466 -1.176 1.00 91.25 101 GLY A N 1
ATOM 736 C CA . GLY A 1 101 ? 10.835 8.762 0.211 1.00 91.25 101 GLY A CA 1
ATOM 737 C C . GLY A 1 101 ? 9.712 9.794 0.350 1.00 91.25 101 GLY A C 1
ATOM 738 O O . GLY A 1 101 ? 9.419 10.226 1.458 1.00 91.25 101 GLY A O 1
ATOM 739 N N . GLN A 1 102 ? 9.100 10.211 -0.760 1.00 91.31 102 GLN A N 1
ATOM 740 C CA . GLN A 1 102 ? 7.991 11.165 -0.771 1.00 91.31 102 GLN A CA 1
ATOM 741 C C . GLN A 1 102 ? 6.652 10.429 -0.799 1.00 91.31 102 GLN A C 1
ATOM 743 O O . GLN A 1 102 ? 6.513 9.418 -1.490 1.00 91.31 102 GLN A O 1
ATOM 748 N N . ILE A 1 103 ? 5.661 10.968 -0.097 1.00 93.19 103 ILE A N 1
ATOM 749 C CA . ILE A 1 103 ? 4.280 10.489 -0.133 1.00 93.19 103 ILE A CA 1
ATOM 750 C C . ILE A 1 103 ? 3.499 11.331 -1.146 1.00 93.19 103 ILE A C 1
ATOM 752 O O . ILE A 1 103 ? 3.673 12.543 -1.237 1.00 93.19 103 ILE A O 1
ATOM 756 N N . LEU A 1 104 ? 2.644 10.689 -1.926 1.00 94.75 104 LEU A N 1
ATOM 757 C CA . LEU A 1 104 ? 1.776 11.305 -2.916 1.00 94.75 104 LEU A CA 1
ATOM 758 C C . LEU A 1 104 ? 0.329 10.962 -2.557 1.00 94.75 104 LEU A C 1
ATOM 760 O O . LEU A 1 104 ? -0.002 9.782 -2.479 1.00 94.75 104 LEU A O 1
ATOM 764 N N . VAL A 1 105 ? -0.518 11.965 -2.322 1.00 94.88 105 VAL A N 1
ATOM 765 C CA . VAL A 1 105 ? -1.937 11.791 -1.953 1.00 94.88 105 VAL A CA 1
ATOM 766 C C . VAL A 1 105 ? -2.794 12.607 -2.905 1.00 94.88 105 VAL A C 1
ATOM 768 O O . VAL A 1 105 ? -2.656 13.829 -2.938 1.00 94.88 105 VAL A O 1
ATOM 771 N N . GLY A 1 106 ? -3.670 11.974 -3.685 1.00 94.56 106 GLY A N 1
ATOM 772 C CA . GLY A 1 106 ? -4.551 12.691 -4.616 1.00 94.56 106 GLY A CA 1
ATOM 773 C C . GLY A 1 106 ? -3.827 13.709 -5.509 1.00 94.56 106 GLY A C 1
ATOM 774 O O . GLY A 1 106 ? -4.307 14.828 -5.668 1.00 94.56 106 GLY A O 1
ATOM 775 N N . SER A 1 107 ? -2.649 13.355 -6.033 1.00 93.88 107 SER A N 1
ATOM 776 C CA . SER A 1 107 ? -1.748 14.218 -6.826 1.00 93.88 107 SER A CA 1
ATOM 777 C C . SER A 1 107 ? -1.004 15.322 -6.067 1.00 93.88 107 SER A C 1
ATOM 779 O O . SER A 1 107 ? -0.274 16.101 -6.685 1.00 93.88 107 SER A O 1
ATOM 781 N N . ARG A 1 108 ? -1.112 15.382 -4.737 1.00 92.44 108 ARG A N 1
ATOM 782 C CA . ARG A 1 108 ? -0.341 16.300 -3.891 1.00 92.44 108 ARG A CA 1
ATOM 783 C C . ARG A 1 108 ? 0.863 15.597 -3.269 1.00 92.44 108 ARG A C 1
ATOM 785 O O . ARG A 1 108 ? 0.727 14.555 -2.634 1.00 92.44 108 ARG A O 1
ATOM 792 N N . TRP A 1 109 ? 2.043 16.181 -3.454 1.00 90.75 109 TRP A N 1
ATOM 793 C CA . TRP A 1 109 ? 3.300 15.665 -2.916 1.00 90.75 109 TRP A CA 1
ATOM 794 C C . TRP A 1 109 ? 3.538 16.140 -1.483 1.00 90.75 109 TRP A C 1
ATOM 796 O O . TRP A 1 109 ? 3.398 17.324 -1.180 1.00 90.75 109 TRP A O 1
ATOM 806 N N . TYR A 1 110 ? 3.982 15.211 -0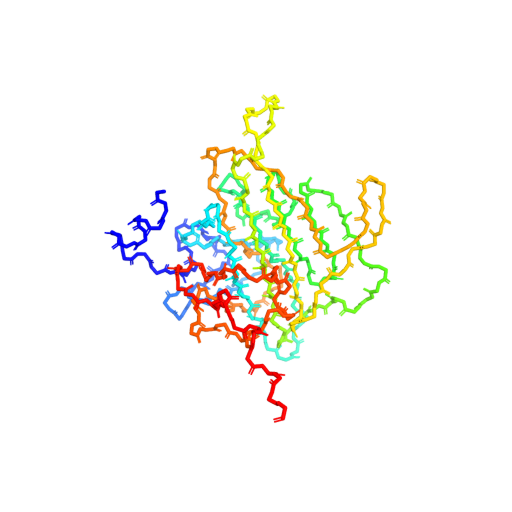.645 1.00 88.44 110 TYR A N 1
ATOM 807 C CA . TYR A 1 110 ? 4.405 15.411 0.732 1.00 88.44 110 TYR A CA 1
ATOM 808 C C . TYR A 1 110 ? 5.822 14.856 0.875 1.00 88.44 110 TYR A C 1
ATOM 810 O O . TYR A 1 110 ? 6.112 13.720 0.492 1.00 88.44 110 TYR A O 1
ATOM 818 N N . GLY A 1 111 ? 6.735 15.685 1.367 1.00 79.56 111 GLY A N 1
ATOM 819 C CA . GLY A 1 111 ? 8.135 15.321 1.549 1.00 79.56 111 GLY A CA 1
ATOM 820 C C . GLY A 1 111 ? 8.487 15.124 3.017 1.00 79.56 111 GLY A C 1
ATOM 821 O O . GLY A 1 111 ? 7.883 15.733 3.897 1.00 79.56 111 GLY A O 1
ATOM 822 N N . SER A 1 112 ? 9.509 14.305 3.251 1.00 67.25 112 SER A N 1
ATOM 823 C CA . SER A 1 112 ? 10.343 14.408 4.444 1.00 67.25 112 SER A CA 1
ATOM 824 C C . SER A 1 112 ? 11.597 15.196 4.074 1.00 67.25 112 SER A C 1
ATOM 826 O O . SER A 1 112 ? 12.229 14.929 3.046 1.00 67.25 112 SER A O 1
ATOM 828 N N . SER A 1 113 ? 11.988 16.146 4.914 1.00 60.16 113 SER A N 1
ATOM 829 C CA . SER A 1 113 ? 13.250 16.887 4.828 1.00 60.16 113 SER A CA 1
ATOM 830 C C . SER A 1 113 ? 14.449 15.944 4.920 1.00 60.16 113 SER A C 1
ATOM 832 O O . SER A 1 113 ? 15.543 16.247 4.432 1.00 60.16 113 SER A O 1
ATOM 834 N N . THR A 1 114 ? 14.239 14.758 5.494 1.00 59.28 114 THR A N 1
ATOM 835 C CA . THR A 1 114 ? 15.255 13.729 5.634 1.00 59.28 114 THR A CA 1
ATOM 836 C C . THR A 1 114 ? 15.242 12.780 4.430 1.00 59.28 114 THR A C 1
ATOM 838 O O . THR A 1 114 ? 14.253 12.131 4.100 1.00 59.28 114 THR A O 1
ATOM 841 N N . LYS A 1 115 ? 16.402 12.603 3.784 1.00 66.69 115 LYS A N 1
ATOM 842 C CA . LYS A 1 115 ? 16.605 11.561 2.752 1.00 66.69 115 LYS A CA 1
ATOM 843 C C . LYS A 1 115 ? 16.550 10.128 3.319 1.00 66.69 115 LYS A C 1
ATOM 845 O O . LYS A 1 115 ? 16.820 9.184 2.578 1.00 66.69 115 LYS A O 1
ATOM 850 N N . GLN A 1 116 ? 16.247 9.962 4.610 1.00 69.31 116 GLN A N 1
ATOM 851 C CA . GLN A 1 116 ? 16.322 8.696 5.344 1.00 69.31 116 GLN A CA 1
ATOM 852 C C . GLN A 1 116 ? 15.289 7.663 4.885 1.00 69.31 116 GLN A C 1
ATOM 854 O O . GLN A 1 116 ? 15.499 6.474 5.097 1.00 69.31 116 GLN A O 1
ATOM 859 N N . HIS A 1 117 ? 14.221 8.090 4.210 1.00 82.38 117 HIS A N 1
ATOM 860 C CA . HIS A 1 117 ? 13.128 7.206 3.798 1.00 82.38 117 HIS A CA 1
ATOM 861 C C . HIS A 1 117 ? 13.180 6.793 2.320 1.00 82.38 117 HIS A C 1
ATOM 863 O O . HIS A 1 117 ? 12.217 6.233 1.804 1.00 82.38 117 HIS A O 1
ATOM 869 N N . ARG A 1 118 ? 14.292 7.054 1.616 1.00 90.62 118 ARG A N 1
ATOM 870 C CA . ARG A 1 118 ? 14.517 6.486 0.277 1.00 90.62 118 ARG A CA 1
ATOM 871 C C . ARG A 1 118 ? 14.695 4.977 0.382 1.00 90.62 118 ARG A C 1
ATOM 873 O O . ARG A 1 118 ? 15.379 4.499 1.282 1.00 90.62 118 ARG A O 1
ATOM 880 N N . PHE A 1 119 ? 14.138 4.240 -0.569 1.00 91.94 119 PHE A N 1
ATOM 881 C CA . PHE A 1 119 ? 14.206 2.781 -0.572 1.00 91.94 119 PHE A CA 1
ATOM 882 C C . PHE A 1 119 ? 14.407 2.220 -1.976 1.00 91.94 119 PHE A C 1
ATOM 884 O O . PHE A 1 119 ? 14.247 2.912 -2.980 1.00 91.94 119 PHE A O 1
ATOM 891 N N . GLY A 1 120 ? 14.773 0.946 -2.036 1.00 91.75 120 GLY A N 1
ATOM 892 C CA . GLY A 1 120 ? 15.029 0.224 -3.273 1.00 91.75 120 GLY A CA 1
ATOM 893 C C . GLY A 1 120 ? 15.196 -1.262 -2.993 1.00 91.75 120 GLY A C 1
ATOM 894 O O . GLY A 1 120 ? 14.557 -1.792 -2.086 1.00 91.75 120 GLY A O 1
ATOM 895 N N . CYS A 1 121 ? 16.060 -1.924 -3.759 1.00 92.06 121 CYS A N 1
ATOM 896 C CA . CYS A 1 121 ? 16.361 -3.342 -3.588 1.00 92.06 121 CYS A CA 1
ATOM 897 C C . CYS A 1 121 ? 16.674 -3.715 -2.128 1.00 92.06 121 CYS A C 1
ATOM 899 O O . CYS A 1 121 ? 17.387 -2.987 -1.438 1.00 92.06 121 CYS A O 1
ATOM 901 N N . GLY A 1 122 ? 16.126 -4.838 -1.660 1.00 92.06 122 GLY A N 1
ATOM 902 C CA . GLY A 1 122 ? 16.324 -5.358 -0.307 1.00 92.06 122 GLY A CA 1
ATOM 903 C C . GLY A 1 122 ? 15.499 -4.651 0.771 1.00 92.06 122 GLY A C 1
ATOM 904 O O . GLY A 1 122 ? 15.431 -5.136 1.898 1.00 92.06 122 GLY A O 1
ATOM 905 N N . CYS A 1 123 ? 14.838 -3.534 0.451 1.00 94.12 123 CYS A N 1
ATOM 906 C CA . CYS A 1 123 ? 13.967 -2.851 1.400 1.00 94.12 123 CYS A CA 1
ATOM 907 C C . CYS A 1 123 ? 12.583 -3.510 1.467 1.00 94.12 123 CYS A C 1
ATOM 909 O O . CYS A 1 123 ? 12.061 -4.020 0.473 1.00 94.12 123 CYS A O 1
ATOM 911 N N . THR A 1 124 ? 11.960 -3.440 2.642 1.00 95.88 124 THR A N 1
ATOM 912 C CA . THR A 1 124 ? 10.568 -3.832 2.876 1.00 95.88 124 THR A CA 1
ATOM 913 C C . THR A 1 124 ? 9.766 -2.632 3.344 1.00 95.88 124 THR A C 1
ATOM 915 O O . THR A 1 124 ? 10.143 -1.963 4.305 1.00 95.88 124 THR A O 1
ATOM 918 N N . ILE A 1 125 ? 8.655 -2.373 2.663 1.00 96.75 125 ILE A N 1
ATOM 919 C CA . ILE A 1 125 ? 7.747 -1.274 2.976 1.00 96.75 125 ILE A CA 1
ATOM 920 C C . ILE A 1 125 ? 6.560 -1.833 3.742 1.00 96.75 125 ILE A C 1
ATOM 922 O O . ILE A 1 125 ? 5.909 -2.753 3.254 1.00 96.75 125 ILE A O 1
ATOM 926 N N . GLY A 1 126 ? 6.303 -1.301 4.932 1.00 97.19 126 GLY A N 1
ATOM 927 C CA . GLY A 1 126 ? 5.110 -1.590 5.719 1.00 97.19 126 GLY A CA 1
ATOM 928 C C . GLY A 1 126 ? 4.051 -0.515 5.517 1.00 97.19 126 GLY A C 1
ATOM 929 O O . GLY A 1 126 ? 4.376 0.670 5.428 1.00 97.19 126 GLY A O 1
ATOM 930 N N . VAL A 1 127 ? 2.788 -0.928 5.465 1.00 97.75 127 VAL A N 1
ATOM 931 C CA . VAL A 1 127 ? 1.637 -0.025 5.400 1.00 97.75 127 VAL A CA 1
ATOM 932 C C . VAL A 1 127 ? 0.640 -0.450 6.464 1.00 97.75 127 VAL A C 1
ATOM 934 O O . VAL A 1 127 ? 0.059 -1.532 6.372 1.00 97.75 127 VAL A O 1
ATOM 937 N N . LEU A 1 128 ? 0.455 0.395 7.476 1.00 97.56 128 LEU A N 1
ATOM 938 C CA . LEU A 1 128 ? -0.614 0.264 8.462 1.00 97.56 128 LEU A CA 1
ATOM 939 C C . LEU A 1 128 ? -1.748 1.204 8.070 1.00 97.56 128 LEU A C 1
ATOM 941 O O . LEU A 1 128 ? -1.515 2.392 7.858 1.00 97.56 128 LEU A O 1
ATOM 945 N N . ILE A 1 129 ? -2.969 0.688 8.021 1.00 97.38 129 ILE A N 1
ATOM 946 C CA . ILE A 1 129 ? -4.164 1.476 7.738 1.00 97.38 129 ILE A CA 1
ATOM 947 C C . ILE A 1 129 ? -5.296 1.139 8.705 1.00 97.38 129 ILE A C 1
ATOM 949 O O . ILE A 1 129 ? -5.502 -0.019 9.069 1.00 97.38 129 ILE A O 1
ATOM 953 N N . HIS A 1 130 ? -6.053 2.163 9.086 1.00 96.62 130 HIS A N 1
ATOM 954 C CA . HIS A 1 130 ? -7.348 2.035 9.739 1.00 96.62 130 HIS A CA 1
ATOM 955 C C . HIS A 1 130 ? -8.373 2.914 9.020 1.00 96.62 130 HIS A C 1
ATOM 957 O O . HIS A 1 130 ? -8.162 4.118 8.900 1.00 96.62 130 HIS A O 1
ATOM 963 N N . ILE A 1 131 ? -9.470 2.318 8.551 1.00 95.06 131 ILE A N 1
ATOM 964 C CA . ILE A 1 131 ? -10.607 3.037 7.958 1.00 95.06 131 ILE A CA 1
ATOM 965 C C . ILE A 1 131 ? -11.692 3.124 9.028 1.00 95.06 131 ILE A C 1
ATOM 967 O O . ILE A 1 131 ? -12.223 2.082 9.426 1.00 95.06 131 ILE A O 1
ATOM 971 N N . ASP A 1 132 ? -11.983 4.336 9.498 1.00 90.06 132 ASP A N 1
ATOM 972 C CA . ASP A 1 132 ? -12.985 4.591 10.537 1.00 90.06 132 ASP A CA 1
ATOM 973 C C . ASP A 1 132 ? -14.317 5.001 9.896 1.00 90.06 132 ASP A C 1
ATOM 975 O O . ASP A 1 132 ? -14.513 6.154 9.513 1.00 90.06 132 ASP A O 1
ATOM 979 N N . GLU A 1 133 ? -15.254 4.058 9.779 1.00 87.38 133 GLU A N 1
ATOM 980 C CA . GLU A 1 133 ? -16.565 4.345 9.182 1.00 87.38 133 GLU A CA 1
ATOM 981 C C . GLU A 1 133 ? -17.460 5.216 10.072 1.00 87.38 133 GLU A C 1
ATOM 983 O O . GLU A 1 133 ? -18.451 5.765 9.588 1.00 87.38 133 GLU A O 1
ATOM 988 N N . CYS A 1 134 ? -17.124 5.375 11.357 1.00 85.38 134 CYS A N 1
ATOM 989 C CA . CYS A 1 134 ? -17.850 6.282 12.245 1.00 85.38 134 CYS A CA 1
ATOM 990 C C . CYS A 1 134 ? -17.527 7.752 11.940 1.00 85.38 134 CYS A C 1
ATOM 992 O O . CYS A 1 134 ? -18.301 8.639 12.303 1.00 85.38 134 CYS A O 1
ATOM 994 N N . ARG A 1 135 ? -16.397 8.022 11.272 1.00 81.81 135 ARG A N 1
ATOM 995 C CA . ARG A 1 135 ? -15.962 9.362 10.860 1.00 81.81 135 ARG A CA 1
ATOM 996 C C . ARG A 1 135 ? -16.306 9.599 9.400 1.00 81.81 135 ARG A C 1
ATOM 998 O O . ARG A 1 135 ? -15.435 9.587 8.531 1.00 81.81 135 ARG A O 1
ATOM 1005 N N . CYS A 1 136 ? -17.592 9.806 9.146 1.00 85.81 136 CYS A N 1
ATOM 1006 C CA . CYS A 1 136 ? -18.074 10.209 7.835 1.00 85.81 136 CYS A CA 1
ATOM 1007 C C . CYS A 1 136 ? -18.219 11.732 7.731 1.00 85.81 136 CYS A C 1
ATOM 1009 O O . CYS A 1 136 ? -18.533 12.418 8.706 1.00 85.81 136 CYS A O 1
ATOM 1011 N N . SER A 1 137 ? -17.981 12.256 6.534 1.00 86.44 137 SER A N 1
ATOM 1012 C CA . SER A 1 137 ? -18.220 13.652 6.182 1.00 86.44 137 SER A CA 1
ATOM 1013 C C . SER A 1 137 ? -18.904 13.733 4.827 1.00 86.44 137 SER A C 1
ATOM 1015 O O . SER A 1 137 ? -18.481 13.053 3.889 1.00 86.44 137 SER A O 1
ATOM 1017 N N . ASP A 1 138 ? -19.899 14.604 4.705 1.00 88.94 138 ASP A N 1
ATOM 1018 C CA . ASP A 1 138 ? -20.559 14.857 3.429 1.00 88.94 138 ASP A CA 1
ATOM 1019 C C . ASP A 1 138 ? -19.645 15.643 2.486 1.00 88.94 138 ASP A C 1
ATOM 1021 O O . ASP A 1 138 ? -19.014 16.636 2.862 1.00 88.94 138 ASP A O 1
ATOM 1025 N N . SER A 1 139 ? -19.603 15.210 1.231 1.00 86.44 139 SER A N 1
ATOM 1026 C CA . SER A 1 139 ? -18.923 15.906 0.147 1.00 86.44 139 SER A CA 1
ATOM 1027 C C . SER A 1 139 ? -19.809 15.949 -1.096 1.00 86.44 139 SER A C 1
ATOM 1029 O O . SER A 1 139 ? -20.829 15.267 -1.186 1.00 86.44 139 SER A O 1
ATOM 1031 N N . TRP A 1 140 ? -19.396 16.724 -2.097 1.00 83.19 140 TRP A N 1
ATOM 1032 C CA . TRP A 1 140 ? -20.064 16.747 -3.403 1.00 83.19 140 TRP A CA 1
ATOM 1033 C C . TRP A 1 140 ? -20.024 15.395 -4.126 1.00 83.19 140 TRP A C 1
ATOM 1035 O O . TRP A 1 140 ? -20.854 15.148 -4.995 1.00 83.19 140 TRP A O 1
ATOM 1045 N N . ASP A 1 141 ? -19.086 14.528 -3.749 1.00 80.56 141 ASP A N 1
ATOM 1046 C CA . ASP A 1 141 ? -18.917 13.182 -4.293 1.00 80.56 141 ASP A CA 1
ATOM 1047 C C . ASP A 1 141 ? -19.621 12.104 -3.446 1.00 80.56 141 ASP A C 1
ATOM 1049 O O . ASP A 1 141 ? -19.394 10.914 -3.648 1.00 80.56 141 ASP A O 1
ATOM 1053 N N . GLY A 1 142 ? -20.456 12.511 -2.484 1.00 88.88 142 GLY A N 1
ATOM 1054 C CA . GLY A 1 142 ? -21.118 11.622 -1.530 1.00 88.88 142 GLY A CA 1
ATOM 1055 C C . GLY A 1 142 ? -20.428 11.582 -0.166 1.00 88.88 142 GLY A C 1
ATOM 1056 O O . GLY A 1 142 ? -19.602 12.442 0.164 1.00 88.88 142 GLY A O 1
ATOM 1057 N N . GLU A 1 143 ? -20.795 10.591 0.646 1.00 93.56 143 GLU A N 1
ATOM 1058 C CA . GLU A 1 143 ? -20.213 10.386 1.973 1.00 93.56 143 GLU A CA 1
ATOM 1059 C C . GLU A 1 143 ? -18.764 9.900 1.846 1.00 93.56 143 GLU A C 1
ATOM 1061 O O . GLU A 1 143 ? -18.484 8.876 1.217 1.00 93.56 143 GLU A O 1
ATOM 1066 N N . LEU A 1 144 ? -17.838 10.623 2.472 1.00 93.69 144 LEU A N 1
ATOM 1067 C CA . LEU A 1 144 ? -16.437 10.226 2.582 1.00 93.69 144 LEU A CA 1
ATOM 1068 C C . LEU A 1 144 ? -16.152 9.710 3.987 1.00 93.69 144 LEU A C 1
ATOM 1070 O O . LEU A 1 144 ? -16.681 10.249 4.956 1.00 93.69 144 LEU A O 1
ATOM 1074 N N . VAL A 1 145 ? -15.278 8.715 4.100 1.00 94.44 145 VAL A N 1
ATOM 1075 C CA . VAL A 1 145 ? -14.730 8.231 5.373 1.00 94.44 145 VAL A CA 1
ATOM 1076 C C . VAL A 1 145 ? -13.235 8.513 5.451 1.00 94.44 145 VAL A C 1
ATOM 1078 O O . VAL A 1 145 ? -12.530 8.502 4.437 1.00 94.44 145 VAL A O 1
ATOM 1081 N N . GLU A 1 146 ? -12.749 8.777 6.661 1.00 92.81 146 GLU A N 1
ATOM 1082 C CA . GLU A 1 146 ? -11.329 9.009 6.915 1.00 92.81 146 GLU A CA 1
ATOM 1083 C C . GLU A 1 146 ? -10.586 7.680 7.126 1.00 92.81 146 GLU A C 1
ATOM 1085 O O . GLU A 1 146 ? -10.922 6.867 7.993 1.00 92.81 146 GLU A O 1
ATOM 1090 N N . ALA A 1 147 ? -9.528 7.477 6.345 1.00 94.19 147 ALA A N 1
ATOM 1091 C CA . ALA A 1 147 ? -8.533 6.445 6.561 1.00 94.19 147 ALA A CA 1
ATOM 1092 C C . ALA A 1 147 ? -7.256 7.063 7.141 1.00 94.19 147 ALA A C 1
ATOM 1094 O O . ALA A 1 147 ? -6.697 8.001 6.574 1.00 94.19 147 ALA A O 1
ATOM 1095 N N . SER A 1 148 ? -6.761 6.514 8.248 1.00 94.06 148 SER A N 1
ATOM 1096 C CA . SER A 1 148 ? -5.471 6.887 8.835 1.00 94.06 148 SER A CA 1
ATOM 1097 C C . SER A 1 148 ? -4.399 5.903 8.378 1.00 94.06 148 SER A C 1
ATOM 1099 O O . SER A 1 148 ? -4.514 4.704 8.649 1.00 94.06 148 SER A O 1
ATOM 1101 N N . LEU A 1 149 ? -3.358 6.396 7.703 1.00 94.50 149 LEU A N 1
ATOM 1102 C CA . LEU A 1 149 ? -2.273 5.568 7.177 1.00 94.50 149 LEU A CA 1
ATOM 1103 C C . LEU A 1 149 ? -0.936 5.887 7.826 1.00 94.50 149 LEU A C 1
ATOM 1105 O O . LEU A 1 149 ? -0.618 7.052 8.050 1.00 94.50 149 LEU A O 1
ATOM 1109 N N . LYS A 1 150 ? -0.117 4.856 8.024 1.00 94.69 150 LYS A N 1
ATOM 1110 C CA . LYS A 1 150 ? 1.304 4.985 8.351 1.00 94.69 150 LYS A CA 1
ATOM 1111 C C . LYS A 1 150 ? 2.130 4.131 7.408 1.00 94.69 150 LYS A C 1
ATOM 1113 O O . LYS A 1 150 ? 1.820 2.959 7.190 1.00 94.69 150 LYS A O 1
ATOM 1118 N N . PHE A 1 151 ? 3.208 4.709 6.899 1.00 94.88 151 PHE A N 1
ATOM 1119 C CA . PHE A 1 151 ? 4.210 3.977 6.137 1.00 94.88 151 PHE A CA 1
ATOM 1120 C C . PHE A 1 151 ? 5.435 3.697 7.001 1.00 94.88 151 PHE A C 1
ATOM 1122 O O . PHE A 1 151 ? 5.809 4.513 7.843 1.00 94.88 151 PHE A O 1
ATOM 1129 N N . SER A 1 152 ? 6.106 2.579 6.748 1.00 94.12 152 SER A N 1
ATOM 1130 C CA . SER A 1 152 ? 7.432 2.307 7.295 1.00 94.12 152 SER A CA 1
ATOM 1131 C C . SER A 1 152 ? 8.367 1.734 6.237 1.00 94.12 152 SER A C 1
ATOM 1133 O O . SER A 1 152 ? 7.942 1.025 5.327 1.00 94.12 152 SER A O 1
ATOM 1135 N N . VAL A 1 153 ? 9.657 2.041 6.359 1.00 93.75 153 VAL A N 1
ATOM 1136 C CA . VAL A 1 153 ? 10.733 1.481 5.534 1.00 93.75 153 VAL A CA 1
ATOM 1137 C C . VAL A 1 153 ? 11.635 0.670 6.452 1.00 93.75 153 VAL A C 1
ATOM 1139 O O . VAL A 1 153 ? 12.229 1.220 7.375 1.00 93.75 153 VAL A O 1
ATOM 1142 N N . ASN A 1 154 ? 11.724 -0.642 6.229 1.00 93.44 154 ASN A N 1
ATOM 1143 C CA . ASN A 1 154 ? 12.483 -1.575 7.072 1.00 93.44 154 ASN A CA 1
ATOM 1144 C C . ASN A 1 154 ? 12.120 -1.465 8.567 1.00 93.44 154 ASN A C 1
ATOM 1146 O O . ASN A 1 154 ? 12.985 -1.532 9.436 1.00 93.44 154 ASN A O 1
ATOM 1150 N N . GLY A 1 155 ? 10.833 -1.252 8.863 1.00 91.00 155 GLY A N 1
ATOM 1151 C CA . GLY A 1 155 ? 10.327 -1.077 10.229 1.00 91.00 155 GLY A CA 1
ATOM 1152 C C . GLY A 1 155 ? 10.556 0.312 10.834 1.00 91.00 155 GLY A C 1
ATOM 1153 O O . GLY A 1 155 ? 10.179 0.530 11.981 1.00 91.00 155 GLY A O 1
ATOM 1154 N N . VAL A 1 156 ? 11.136 1.261 10.091 1.00 91.06 156 VAL A N 1
ATOM 1155 C CA . VAL A 1 156 ? 11.281 2.660 10.518 1.00 91.06 156 VAL A CA 1
ATOM 1156 C C . VAL A 1 156 ? 10.111 3.480 9.965 1.00 91.06 156 VAL A C 1
ATOM 1158 O O . VAL A 1 156 ? 9.983 3.563 8.739 1.00 91.06 156 VAL A O 1
ATOM 1161 N N . PRO A 1 157 ? 9.256 4.085 10.812 1.00 90.06 157 PRO A N 1
ATOM 1162 C CA . PRO A 1 157 ? 8.153 4.929 10.356 1.00 90.06 157 PRO A CA 1
ATOM 1163 C C . PRO A 1 157 ? 8.629 6.090 9.477 1.00 90.06 157 PRO A C 1
ATOM 1165 O O . PRO A 1 157 ? 9.660 6.707 9.751 1.00 90.06 157 PRO A O 1
ATOM 1168 N N . VAL A 1 158 ? 7.871 6.390 8.425 1.00 90.12 158 VAL A N 1
ATOM 1169 C CA . VAL A 1 158 ? 8.101 7.555 7.565 1.00 90.12 158 VAL A CA 1
ATOM 1170 C C . VAL A 1 158 ? 7.460 8.773 8.216 1.00 90.12 158 VAL A C 1
ATOM 1172 O O . VAL A 1 158 ? 6.252 8.782 8.444 1.00 90.12 158 VAL A O 1
ATOM 1175 N N . LEU A 1 159 ? 8.266 9.796 8.502 1.00 87.38 159 LEU A N 1
ATOM 1176 C CA . LEU A 1 159 ? 7.797 11.040 9.110 1.00 87.38 159 LEU A CA 1
ATOM 1177 C C . LEU A 1 159 ? 7.662 12.133 8.049 1.00 87.38 159 LEU A C 1
ATOM 1179 O O . LEU A 1 159 ? 8.627 12.463 7.352 1.00 87.38 159 LEU A O 1
ATOM 1183 N N . LEU A 1 160 ? 6.464 12.701 7.950 1.00 83.31 160 LEU A N 1
ATOM 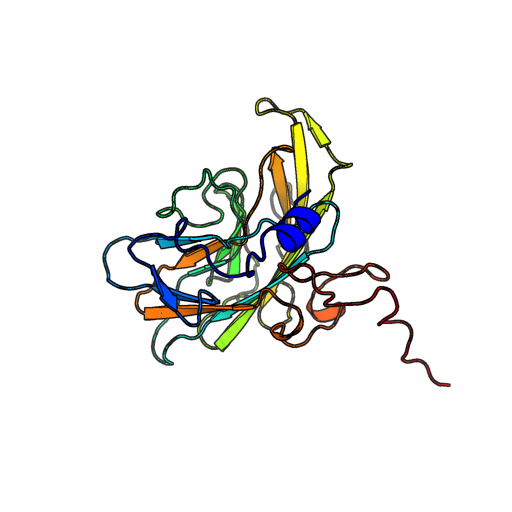1184 C CA . LEU A 1 160 ? 6.178 13.872 7.134 1.00 83.31 160 LEU A CA 1
ATOM 1185 C C . LEU A 1 160 ? 6.533 15.146 7.889 1.00 83.31 160 LEU A C 1
ATOM 1187 O O . LEU A 1 160 ? 6.180 15.309 9.061 1.00 83.31 160 LEU A O 1
ATOM 1191 N N . ASP A 1 161 ? 7.178 16.077 7.191 1.00 81.00 161 ASP A N 1
ATOM 1192 C CA . ASP A 1 161 ? 7.355 17.420 7.726 1.00 81.00 161 ASP A CA 1
ATOM 1193 C C . ASP A 1 161 ? 6.001 18.130 7.819 1.00 81.00 161 ASP A C 1
ATOM 1195 O O . ASP A 1 161 ? 5.091 17.913 7.010 1.00 81.00 161 ASP A O 1
ATOM 1199 N N . ALA A 1 162 ? 5.891 19.047 8.778 1.00 75.06 162 ALA A N 1
ATOM 1200 C CA . ALA A 1 162 ? 4.783 19.985 8.780 1.00 75.06 162 ALA A CA 1
ATOM 1201 C C . ALA A 1 162 ? 4.831 20.830 7.496 1.00 75.06 162 ALA A C 1
ATOM 1203 O O . ALA A 1 162 ? 5.863 21.400 7.142 1.00 75.06 162 ALA A O 1
ATOM 1204 N N . SER A 1 163 ? 3.705 20.905 6.798 1.00 69.00 163 SER A N 1
ATOM 1205 C CA . SER A 1 163 ? 3.535 21.685 5.566 1.00 69.00 163 SER A CA 1
ATOM 1206 C C . SER A 1 163 ? 2.136 22.303 5.545 1.00 69.00 163 SER A C 1
ATOM 1208 O O . SER A 1 163 ? 1.343 22.026 6.442 1.00 69.00 163 SER A O 1
ATOM 1210 N N . ASP A 1 164 ? 1.827 23.168 4.572 1.00 56.62 164 ASP A N 1
ATOM 1211 C CA . ASP A 1 164 ? 0.565 23.929 4.504 1.00 56.62 164 ASP A CA 1
ATOM 1212 C C . ASP A 1 164 ? -0.686 23.074 4.792 1.00 56.62 164 ASP A C 1
ATOM 1214 O O . ASP A 1 164 ? -1.176 22.331 3.930 1.00 56.62 164 ASP A O 1
ATOM 1218 N N . GLY A 1 165 ? -1.213 23.203 6.015 1.00 59.94 165 GLY A N 1
ATOM 1219 C CA . GLY A 1 165 ? -2.410 22.503 6.488 1.00 59.94 165 GLY A CA 1
ATOM 1220 C C . GLY A 1 165 ? -2.212 21.040 6.910 1.00 59.94 165 GLY A C 1
ATOM 1221 O O . GLY A 1 165 ? -3.205 20.355 7.142 1.00 59.94 165 GLY A O 1
ATOM 1222 N N . HIS A 1 166 ? -0.977 20.542 7.014 1.00 63.31 166 HIS A N 1
ATOM 1223 C CA . HIS A 1 166 ? -0.664 19.227 7.576 1.00 63.31 166 HIS A CA 1
ATOM 1224 C C . HIS A 1 166 ? 0.215 19.366 8.824 1.00 63.31 166 HIS A C 1
ATOM 1226 O O . HIS A 1 166 ? 1.376 19.775 8.705 1.00 63.31 166 HIS A O 1
ATOM 1232 N N . PRO A 1 167 ? -0.305 19.028 10.022 1.00 61.03 167 PRO A N 1
ATOM 1233 C CA . PRO A 1 167 ? 0.546 18.865 11.187 1.00 61.03 167 PRO A CA 1
ATOM 1234 C C . PRO A 1 167 ? 1.461 17.678 10.879 1.00 61.03 167 PRO A C 1
ATOM 1236 O O . PRO A 1 167 ? 0.974 16.572 10.666 1.00 61.03 167 PRO A O 1
ATOM 1239 N N . GLY A 1 168 ? 2.766 17.919 10.744 1.00 72.00 168 GLY A N 1
ATOM 1240 C CA . GLY A 1 168 ? 3.734 16.858 10.451 1.00 72.00 168 GLY A CA 1
ATOM 1241 C C . GLY A 1 168 ? 3.603 15.679 11.422 1.00 72.00 168 GLY A C 1
ATOM 1242 O O . GLY A 1 168 ? 3.065 15.821 12.522 1.00 72.00 168 GLY A O 1
ATOM 1243 N N . GLY A 1 169 ? 4.087 14.507 11.029 1.00 83.31 169 GLY A N 1
ATOM 1244 C CA . GLY A 1 169 ? 3.912 13.286 11.813 1.00 83.31 169 GLY A CA 1
ATOM 1245 C C . GLY A 1 169 ? 4.057 12.015 10.987 1.00 83.31 169 GLY A C 1
ATOM 1246 O O . GLY A 1 169 ? 4.478 12.051 9.834 1.00 83.31 169 GLY A O 1
ATOM 1247 N N . ASP A 1 170 ? 3.716 10.881 11.593 1.00 79.25 170 ASP A N 1
ATOM 1248 C CA . ASP A 1 170 ? 3.769 9.553 10.971 1.00 79.25 170 ASP A CA 1
ATOM 1249 C C . ASP A 1 170 ? 2.426 9.108 10.365 1.00 79.25 170 ASP A C 1
ATOM 1251 O O . ASP A 1 170 ? 2.377 8.106 9.652 1.00 79.25 170 ASP A O 1
ATOM 1255 N N . VAL A 1 171 ? 1.340 9.839 10.644 1.00 85.31 171 VAL A N 1
ATOM 1256 C CA . VAL A 1 171 ? -0.007 9.565 10.129 1.00 85.31 171 VAL A CA 1
ATOM 1257 C C . VAL A 1 171 ? -0.317 10.464 8.941 1.00 85.31 171 VAL A C 1
ATOM 1259 O O . VAL A 1 171 ? -0.246 11.686 9.042 1.00 85.31 171 VAL A O 1
ATOM 1262 N N . THR A 1 172 ? -0.733 9.856 7.832 1.00 88.69 172 THR A N 1
ATOM 1263 C CA . THR A 1 172 ? -1.275 10.558 6.664 1.00 88.69 172 THR A CA 1
ATOM 1264 C C . THR A 1 172 ? -2.757 10.211 6.497 1.00 88.69 172 THR A C 1
ATOM 1266 O O . THR A 1 172 ? -3.076 9.028 6.342 1.00 88.69 172 THR A O 1
ATOM 1269 N N . PRO A 1 173 ? -3.675 11.192 6.537 1.00 91.25 173 PRO A N 1
ATOM 1270 C CA . PRO A 1 173 ? -5.084 10.958 6.267 1.00 91.25 173 PRO A CA 1
ATOM 1271 C C . PRO A 1 173 ? -5.334 10.758 4.766 1.00 91.25 173 PRO A C 1
ATOM 1273 O O . PRO A 1 173 ? -4.738 11.426 3.918 1.00 91.25 173 PRO A O 1
ATOM 1276 N N . LEU A 1 174 ? -6.272 9.875 4.443 1.00 93.38 174 LEU A N 1
ATOM 1277 C CA . LEU A 1 174 ? -6.864 9.734 3.118 1.00 93.38 174 LEU A CA 1
ATOM 1278 C C . LEU A 1 174 ? -8.383 9.701 3.272 1.00 93.38 174 LEU A C 1
ATOM 1280 O O . LEU A 1 174 ? -8.911 8.873 4.005 1.00 93.38 174 LEU A O 1
ATOM 1284 N N . PHE A 1 175 ? -9.086 10.565 2.551 1.00 93.12 175 PHE A N 1
ATOM 1285 C CA . PHE A 1 175 ? -10.542 10.503 2.460 1.00 93.12 175 PHE A CA 1
ATOM 1286 C C . PHE A 1 175 ? -10.928 9.630 1.272 1.00 93.12 175 PHE A C 1
ATOM 1288 O O . PHE A 1 175 ? -10.383 9.818 0.184 1.00 93.12 175 PHE A O 1
ATOM 1295 N N . ILE A 1 176 ? -11.839 8.684 1.479 1.00 93.69 176 ILE A N 1
ATOM 1296 C CA . ILE A 1 176 ? -12.313 7.750 0.448 1.00 93.69 176 ILE A CA 1
ATOM 1297 C C . ILE A 1 176 ? -13.841 7.699 0.453 1.00 93.69 176 ILE A C 1
ATOM 1299 O O . ILE A 1 176 ? -14.428 7.884 1.522 1.00 93.69 176 ILE A O 1
ATOM 1303 N N . PRO A 1 177 ? -14.506 7.438 -0.684 1.00 94.00 177 PRO A N 1
ATOM 1304 C CA . PRO A 1 177 ? -15.943 7.220 -0.699 1.00 94.00 177 PRO A CA 1
ATOM 1305 C C . PRO A 1 177 ? -16.326 6.068 0.224 1.00 94.00 177 PRO A C 1
ATOM 1307 O O . PRO A 1 177 ? -15.653 5.033 0.301 1.00 94.00 177 PRO A O 1
ATOM 1310 N N . LYS A 1 178 ? -17.410 6.261 0.971 1.00 92.25 178 LYS A N 1
ATOM 1311 C CA . LYS A 1 178 ? -17.862 5.296 1.970 1.00 92.25 178 LYS A CA 1
ATOM 1312 C C . LYS A 1 178 ? -18.203 3.945 1.354 1.00 92.25 178 LYS A C 1
ATOM 1314 O O . LYS A 1 178 ? -17.915 2.937 1.988 1.00 92.25 178 LYS A O 1
ATOM 1319 N N . ASP A 1 179 ? -18.740 3.934 0.143 1.00 91.12 179 ASP A N 1
ATOM 1320 C CA . ASP A 1 179 ? -19.184 2.714 -0.532 1.00 91.12 179 ASP A CA 1
ATOM 1321 C C . ASP A 1 179 ? -18.097 2.075 -1.415 1.00 91.12 179 ASP A C 1
ATOM 1323 O O . ASP A 1 179 ? -18.294 0.974 -1.927 1.00 91.12 179 ASP A O 1
ATOM 1327 N N . ASP A 1 180 ? -16.931 2.719 -1.547 1.00 93.38 180 ASP A N 1
ATOM 1328 C CA . ASP A 1 180 ? -15.839 2.229 -2.387 1.00 93.38 180 ASP A CA 1
ATOM 1329 C C . ASP A 1 180 ? -14.875 1.331 -1.618 1.00 93.38 180 ASP A C 1
ATOM 1331 O O . ASP A 1 180 ? -14.417 1.636 -0.514 1.00 93.38 180 ASP A O 1
ATOM 1335 N N . ASP A 1 181 ? -14.460 0.241 -2.247 1.00 95.81 181 ASP A N 1
ATOM 1336 C CA . ASP A 1 181 ? -13.347 -0.549 -1.749 1.00 95.81 181 ASP A CA 1
ATOM 1337 C C . ASP A 1 181 ? -11.997 0.103 -2.086 1.00 95.81 181 ASP A C 1
ATOM 1339 O O . ASP A 1 181 ? -11.801 0.702 -3.146 1.00 95.81 181 ASP A O 1
ATOM 1343 N N . ILE A 1 182 ? -11.027 -0.069 -1.187 1.00 97.56 182 ILE A N 1
ATOM 1344 C CA . ILE A 1 182 ? -9.649 0.386 -1.374 1.00 97.56 182 ILE A CA 1
ATOM 1345 C C . ILE A 1 182 ? -8.683 -0.792 -1.273 1.00 97.56 182 ILE A C 1
ATOM 1347 O O . ILE A 1 182 ? -8.816 -1.647 -0.394 1.00 97.56 182 ILE A O 1
ATOM 1351 N N . TYR A 1 183 ? -7.699 -0.831 -2.168 1.00 98.56 183 TYR A N 1
ATOM 1352 C CA . TYR A 1 183 ? -6.839 -1.993 -2.370 1.00 98.56 183 TYR A CA 1
ATOM 1353 C C . TYR A 1 183 ? -5.363 -1.631 -2.204 1.00 98.56 183 TYR A C 1
ATOM 1355 O O . TYR A 1 183 ? -4.926 -0.599 -2.729 1.00 98.56 183 TYR A O 1
ATOM 1363 N N . PRO A 1 184 ? -4.554 -2.490 -1.554 1.00 98.62 184 PRO A N 1
ATOM 1364 C CA . PRO A 1 184 ? -3.104 -2.451 -1.690 1.00 98.62 184 PRO A CA 1
ATOM 1365 C C . PRO A 1 184 ? -2.706 -2.399 -3.156 1.00 98.62 184 PRO A C 1
ATOM 1367 O O . PRO A 1 184 ? -3.158 -3.205 -3.965 1.00 98.62 184 PRO A O 1
ATOM 1370 N N . THR A 1 185 ? -1.892 -1.414 -3.500 1.00 98.81 185 THR A N 1
ATOM 1371 C CA . THR A 1 185 ? -1.557 -1.083 -4.879 1.00 98.81 185 THR A CA 1
ATOM 1372 C C . THR A 1 185 ? -0.059 -0.882 -5.006 1.00 98.81 185 THR A C 1
ATOM 1374 O O . THR A 1 185 ? 0.566 -0.181 -4.204 1.00 98.81 185 THR A O 1
ATOM 1377 N N . LEU A 1 186 ? 0.505 -1.479 -6.047 1.00 98.69 186 LEU A N 1
ATOM 1378 C CA . LEU A 1 186 ? 1.898 -1.334 -6.432 1.00 98.69 186 LEU A CA 1
ATOM 1379 C C . LEU A 1 186 ? 1.957 -0.699 -7.817 1.00 98.69 186 LEU A C 1
ATOM 1381 O O . LEU A 1 186 ? 1.350 -1.220 -8.748 1.00 98.69 186 LEU A O 1
ATOM 1385 N N . THR A 1 187 ? 2.746 0.360 -7.971 1.00 98.31 187 THR A N 1
ATOM 1386 C CA . THR A 1 187 ? 3.147 0.885 -9.279 1.00 98.31 187 THR A CA 1
ATOM 1387 C C . THR A 1 187 ? 4.630 0.638 -9.502 1.00 98.31 187 THR A C 1
ATOM 1389 O O . THR A 1 187 ? 5.471 1.096 -8.728 1.00 98.31 187 THR A O 1
ATOM 1392 N N . LEU A 1 188 ? 4.962 -0.024 -10.607 1.00 96.31 188 LEU A N 1
ATOM 1393 C CA . LEU A 1 188 ? 6.327 -0.268 -11.048 1.00 96.31 188 LEU A CA 1
ATOM 1394 C C . LEU A 1 188 ? 6.719 0.664 -12.193 1.00 96.31 188 LEU A C 1
ATOM 1396 O O . LEU A 1 188 ? 5.967 0.889 -13.148 1.00 96.31 188 LEU A O 1
ATOM 1400 N N . HIS A 1 189 ? 7.939 1.174 -12.091 1.00 91.75 189 HIS A N 1
ATOM 1401 C CA . HIS A 1 189 ? 8.494 2.181 -12.981 1.00 91.75 189 HIS A CA 1
ATOM 1402 C C . HIS A 1 189 ? 9.703 1.607 -13.724 1.00 91.75 189 HIS A C 1
ATOM 1404 O O . HIS A 1 189 ? 9.692 1.517 -14.952 1.00 91.75 189 HIS A O 1
ATOM 1410 N N . SER A 1 190 ? 10.695 1.118 -12.974 1.00 88.00 190 SER A N 1
ATOM 1411 C CA . SER A 1 190 ? 11.896 0.494 -13.536 1.00 88.00 190 SER A CA 1
ATOM 1412 C C . SER A 1 190 ? 11.613 -0.935 -14.029 1.00 88.00 190 SER A C 1
ATOM 1414 O O . SER A 1 190 ? 10.986 -1.714 -13.300 1.00 88.00 190 SER A O 1
ATOM 1416 N N . PRO A 1 191 ? 12.087 -1.320 -15.230 1.00 87.56 191 PRO A N 1
ATOM 1417 C CA . PRO A 1 191 ? 11.972 -2.693 -15.719 1.00 87.56 191 PRO A CA 1
ATOM 1418 C C . PRO A 1 191 ? 12.710 -3.661 -14.791 1.00 87.56 191 PRO A C 1
ATOM 1420 O O . PRO A 1 191 ? 13.616 -3.257 -14.058 1.00 87.56 191 PRO A O 1
ATOM 1423 N N . SER A 1 192 ? 12.299 -4.929 -14.799 1.00 88.25 192 SER A N 1
ATOM 1424 C CA . SER A 1 192 ? 12.888 -5.999 -13.978 1.00 88.25 192 SER A CA 1
ATOM 1425 C C . SER A 1 192 ? 12.827 -5.757 -12.464 1.00 88.25 192 SER A C 1
ATOM 1427 O O . SER A 1 192 ? 13.418 -6.505 -11.691 1.00 88.25 192 SER A O 1
ATOM 1429 N N . THR A 1 193 ? 12.089 -4.739 -12.005 1.00 91.38 193 THR A N 1
ATOM 1430 C CA . THR A 1 193 ? 11.802 -4.573 -10.579 1.00 91.38 193 THR A CA 1
ATOM 1431 C C . THR A 1 193 ? 10.779 -5.619 -10.181 1.00 91.38 193 THR A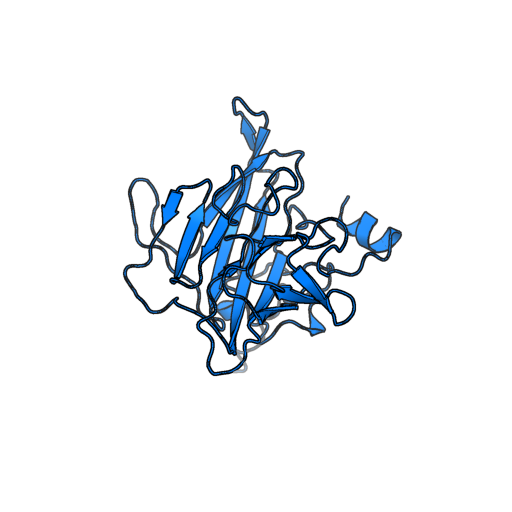 C 1
ATOM 1433 O O . THR A 1 193 ? 9.695 -5.679 -10.766 1.00 91.38 193 THR A O 1
ATOM 1436 N N . GLN A 1 194 ? 11.127 -6.427 -9.186 1.00 94.50 194 GLN A N 1
ATOM 1437 C CA . GLN A 1 194 ? 10.250 -7.425 -8.604 1.00 94.50 194 GLN A CA 1
ATOM 1438 C C . GLN A 1 194 ? 9.879 -7.021 -7.177 1.00 94.50 194 GLN A C 1
ATOM 1440 O O . GLN A 1 194 ? 10.708 -6.508 -6.425 1.00 94.50 194 GLN A O 1
ATOM 1445 N N . VAL A 1 195 ? 8.619 -7.231 -6.811 1.00 97.38 195 VAL A N 1
ATOM 1446 C CA . VAL A 1 195 ? 8.089 -6.926 -5.484 1.00 97.38 195 VAL A CA 1
ATOM 1447 C C . VAL A 1 195 ? 7.248 -8.094 -4.997 1.00 97.38 195 VAL A C 1
ATOM 1449 O O . VAL A 1 195 ? 6.312 -8.524 -5.670 1.00 97.38 195 VAL A O 1
ATOM 1452 N N . LEU A 1 196 ? 7.582 -8.590 -3.811 1.00 98.06 196 LEU A N 1
ATOM 1453 C CA . LEU A 1 196 ? 6.840 -9.623 -3.106 1.00 98.06 196 LEU A CA 1
ATOM 1454 C C . LEU A 1 196 ? 5.830 -8.970 -2.157 1.00 98.06 196 LEU A C 1
ATOM 1456 O O . LEU A 1 196 ? 6.221 -8.280 -1.214 1.00 98.06 196 LEU A O 1
ATOM 1460 N N . GLY A 1 197 ? 4.544 -9.205 -2.394 1.00 98.19 197 GLY A N 1
ATOM 1461 C CA . GLY A 1 197 ? 3.461 -8.882 -1.475 1.00 98.19 197 GLY A CA 1
ATOM 1462 C C . GLY A 1 197 ? 3.443 -9.855 -0.299 1.00 98.19 197 GLY A C 1
ATOM 1463 O O . GLY A 1 197 ? 3.372 -11.068 -0.481 1.00 98.19 197 GLY A O 1
ATOM 1464 N N . ARG A 1 198 ? 3.511 -9.308 0.914 1.00 97.62 198 ARG A N 1
ATOM 1465 C CA . ARG A 1 198 ? 3.423 -10.028 2.188 1.00 97.62 198 ARG A CA 1
ATOM 1466 C C . ARG A 1 198 ? 2.094 -9.657 2.828 1.00 97.62 198 ARG A C 1
ATOM 1468 O O . ARG A 1 198 ? 1.975 -8.648 3.530 1.00 97.62 198 ARG A O 1
ATOM 1475 N N . PHE A 1 199 ? 1.080 -10.439 2.487 1.00 97.12 199 PHE A N 1
ATOM 1476 C CA . PHE A 1 199 ? -0.320 -10.123 2.760 1.00 97.12 199 PHE A CA 1
ATOM 1477 C C . PHE A 1 199 ? -0.943 -10.984 3.867 1.00 97.12 199 PHE A C 1
ATOM 1479 O O . PHE A 1 199 ? -2.072 -10.711 4.272 1.00 97.12 199 PHE A O 1
ATOM 1486 N N . CYS A 1 200 ? -0.210 -11.971 4.390 1.00 94.75 200 CYS A N 1
ATOM 1487 C CA . CYS A 1 200 ? -0.612 -12.785 5.535 1.00 94.75 200 CYS A CA 1
ATOM 1488 C C . CYS A 1 200 ? 0.344 -12.604 6.724 1.00 94.75 200 CYS A C 1
ATOM 1490 O O . CYS A 1 200 ? 1.494 -12.192 6.558 1.00 94.75 200 CYS A O 1
ATOM 1492 N N . ALA A 1 201 ? -0.110 -12.946 7.932 1.00 93.94 201 ALA A N 1
ATOM 1493 C CA . ALA A 1 201 ? 0.692 -12.823 9.149 1.00 93.94 201 ALA A CA 1
ATOM 1494 C C . ALA A 1 201 ? 1.966 -13.680 9.122 1.00 93.94 201 ALA A C 1
ATOM 1496 O O . ALA A 1 201 ? 2.983 -13.259 9.666 1.00 93.94 201 ALA A O 1
ATOM 1497 N N . ALA A 1 202 ? 1.933 -14.847 8.468 1.00 91.88 202 ALA A N 1
ATOM 1498 C CA . ALA A 1 202 ? 3.094 -15.731 8.360 1.00 91.88 202 ALA A CA 1
ATOM 1499 C C . ALA A 1 202 ? 4.219 -15.140 7.491 1.00 91.88 202 ALA A C 1
ATOM 1501 O O . ALA A 1 202 ? 5.387 -15.457 7.707 1.00 91.88 202 ALA A O 1
ATOM 1502 N N . ASP A 1 203 ? 3.877 -14.256 6.549 1.00 91.50 203 ASP A N 1
ATOM 1503 C CA . ASP A 1 203 ? 4.842 -13.629 5.647 1.00 91.50 203 ASP A CA 1
ATOM 1504 C C . ASP A 1 203 ? 5.357 -12.285 6.163 1.00 91.50 203 ASP A C 1
ATOM 1506 O O . ASP A 1 203 ? 6.324 -11.756 5.615 1.00 91.50 203 ASP A O 1
ATOM 1510 N N . ILE A 1 204 ? 4.727 -11.695 7.180 1.00 94.25 204 ILE A N 1
ATOM 1511 C CA . ILE A 1 204 ? 5.126 -10.385 7.698 1.00 94.25 204 ILE A CA 1
ATOM 1512 C C . ILE A 1 204 ? 6.451 -10.497 8.456 1.00 94.25 204 ILE A C 1
ATOM 1514 O O . ILE A 1 204 ? 6.616 -11.279 9.391 1.00 94.25 204 ILE A O 1
ATOM 1518 N N . LEU A 1 205 ? 7.404 -9.660 8.059 1.00 92.62 205 LEU A N 1
ATOM 1519 C CA . LEU A 1 205 ? 8.712 -9.560 8.686 1.00 92.62 205 LEU A CA 1
ATOM 1520 C C . LEU A 1 205 ? 8.630 -8.674 9.929 1.00 92.62 205 LEU A C 1
ATOM 1522 O O . LEU A 1 205 ? 8.102 -7.562 9.870 1.00 92.62 205 LEU A O 1
ATOM 1526 N N . HIS A 1 206 ? 9.214 -9.155 11.028 1.00 82.94 206 HIS A N 1
ATOM 1527 C CA . HIS A 1 206 ? 9.366 -8.430 12.296 1.00 82.94 206 HIS A CA 1
ATOM 1528 C C . HIS A 1 206 ? 8.060 -7.791 12.821 1.00 82.94 206 HIS A C 1
ATOM 1530 O O . HIS A 1 206 ? 8.000 -6.569 12.984 1.00 82.94 206 HIS A O 1
ATOM 1536 N N . PRO A 1 207 ? 7.008 -8.585 13.106 1.00 81.44 207 PRO A N 1
ATOM 1537 C CA . PRO A 1 207 ? 5.745 -8.065 13.620 1.00 81.44 207 PRO A CA 1
ATOM 1538 C C . PRO A 1 207 ? 5.926 -7.580 15.064 1.00 81.44 207 PRO A C 1
ATOM 1540 O O . PRO A 1 207 ? 5.764 -8.330 16.022 1.00 81.44 207 PRO A O 1
ATOM 1543 N N . HIS A 1 208 ? 6.284 -6.309 15.226 1.00 86.88 208 HIS A N 1
ATOM 1544 C CA . HIS A 1 208 ? 6.377 -5.655 16.527 1.00 86.88 208 HIS A CA 1
ATOM 1545 C C . HIS A 1 208 ? 5.616 -4.334 16.493 1.00 86.88 208 HIS A C 1
ATOM 1547 O O . HIS A 1 208 ? 5.747 -3.567 15.535 1.00 86.88 208 HIS A O 1
ATOM 1553 N N . ARG A 1 209 ? 4.839 -4.040 17.542 1.00 89.56 209 ARG A N 1
ATOM 1554 C CA . ARG A 1 209 ? 3.919 -2.895 17.547 1.00 89.56 209 ARG A CA 1
ATOM 1555 C C . ARG A 1 209 ? 4.617 -1.567 17.258 1.00 89.56 209 ARG A C 1
ATOM 1557 O O . ARG A 1 209 ? 4.116 -0.786 16.452 1.00 89.56 209 ARG A O 1
ATOM 1564 N N . SER A 1 210 ? 5.797 -1.351 17.841 1.00 84.44 210 SER A N 1
ATOM 1565 C CA . SER A 1 210 ? 6.598 -0.139 17.608 1.00 84.44 210 SER A CA 1
ATOM 1566 C C . SER A 1 210 ? 7.128 -0.002 16.175 1.00 84.44 210 SER A C 1
ATOM 1568 O O . SER A 1 210 ? 7.232 1.118 15.689 1.00 84.44 210 SER A O 1
ATOM 1570 N N . LEU A 1 211 ? 7.425 -1.111 15.485 1.00 83.19 211 LEU A N 1
ATOM 1571 C CA . LEU A 1 211 ? 7.924 -1.105 14.099 1.00 83.19 211 LEU A CA 1
ATOM 1572 C C . LEU A 1 211 ? 6.789 -0.946 13.079 1.00 83.19 211 LEU A C 1
ATOM 1574 O O . LEU A 1 211 ? 6.965 -0.369 12.006 1.00 83.19 211 LEU A O 1
ATOM 1578 N N . VAL A 1 212 ? 5.610 -1.467 13.423 1.00 84.12 212 VAL A N 1
ATOM 1579 C CA . VAL A 1 212 ? 4.376 -1.328 12.638 1.00 84.12 212 VAL A CA 1
ATOM 1580 C C . VAL A 1 212 ? 3.745 0.059 12.831 1.00 84.12 212 VAL A C 1
ATOM 1582 O O . VAL A 1 212 ? 3.032 0.541 11.955 1.00 84.12 212 VAL A O 1
ATOM 1585 N N . GLY A 1 213 ? 4.001 0.709 13.971 1.00 84.75 213 GLY A N 1
ATOM 1586 C CA . GLY A 1 213 ? 3.394 1.990 14.341 1.00 84.75 213 GLY A CA 1
ATOM 1587 C C . GLY A 1 213 ? 1.947 1.865 14.830 1.00 84.75 213 GLY A C 1
ATOM 1588 O O . GLY A 1 213 ? 1.207 2.854 14.803 1.00 84.75 213 GLY A O 1
ATOM 1589 N N . ALA A 1 214 ? 1.528 0.666 15.251 1.00 89.62 214 ALA A N 1
ATOM 1590 C CA . ALA A 1 214 ? 0.153 0.399 15.661 1.00 89.62 214 ALA A CA 1
ATOM 1591 C C . ALA A 1 214 ? -0.168 0.959 17.062 1.00 89.62 214 ALA A C 1
ATOM 1593 O O . ALA A 1 214 ? 0.697 0.925 17.940 1.00 89.62 214 ALA A O 1
ATOM 1594 N N . PRO A 1 215 ? -1.400 1.450 17.309 1.00 90.00 215 PRO A N 1
ATOM 1595 C CA . PRO A 1 215 ? -1.808 1.920 18.634 1.00 90.00 215 PRO A CA 1
ATOM 1596 C C . PRO A 1 215 ? -1.718 0.809 19.691 1.00 90.00 215 PRO A C 1
ATOM 1598 O O . PRO A 1 215 ? -1.864 -0.364 19.340 1.00 90.00 215 PRO A O 1
ATOM 1601 N N . PRO A 1 216 ? -1.495 1.125 20.976 1.00 90.75 216 PRO A N 1
ATOM 1602 C CA . PRO A 1 216 ? -1.502 0.122 22.040 1.00 90.75 216 PRO A CA 1
ATOM 1603 C C . PRO A 1 216 ? -2.894 -0.502 22.212 1.00 90.75 216 PRO A C 1
ATOM 1605 O O . PRO A 1 216 ? -3.910 0.153 21.982 1.00 90.75 216 PRO A O 1
ATOM 1608 N N . GLY A 1 217 ? -2.945 -1.771 22.626 1.00 90.25 217 GLY A N 1
ATOM 1609 C CA . GLY A 1 217 ? -4.195 -2.435 23.022 1.00 90.25 217 GLY A CA 1
ATOM 1610 C C . GLY A 1 217 ? -5.184 -2.740 21.891 1.00 90.25 217 GLY A C 1
ATOM 1611 O O . GLY A 1 217 ? -6.296 -3.178 22.169 1.00 90.25 217 GLY A O 1
ATOM 1612 N N . VAL A 1 218 ? -4.814 -2.535 20.622 1.00 92.69 218 VAL A N 1
ATOM 1613 C CA . V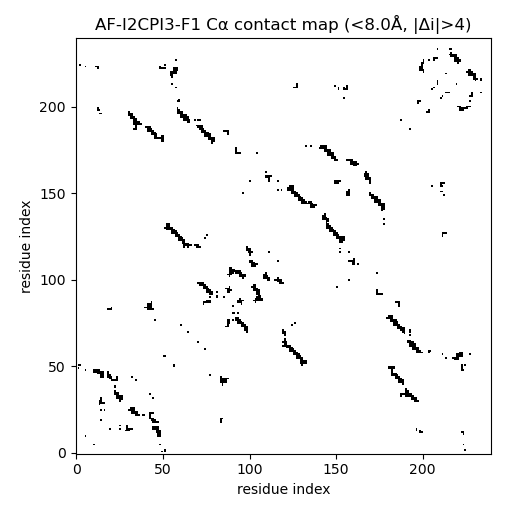AL A 1 218 ? -5.664 -2.899 19.474 1.00 92.69 218 VAL A CA 1
ATOM 1614 C C . VAL A 1 218 ? -5.092 -4.097 18.714 1.00 92.69 218 VAL A C 1
ATOM 1616 O O . VAL A 1 218 ? -3.866 -4.214 18.584 1.00 92.69 218 VAL A O 1
ATOM 1619 N N . PRO A 1 219 ? -5.946 -4.995 18.192 1.00 95.50 219 PRO A N 1
ATOM 1620 C CA . PRO A 1 219 ? -5.492 -6.059 17.312 1.00 95.50 219 PRO A CA 1
ATOM 1621 C C . PRO A 1 219 ? -5.100 -5.486 15.946 1.00 95.50 219 PRO A C 1
ATOM 1623 O O . PRO A 1 219 ? -5.778 -4.599 15.422 1.00 95.50 219 PRO A O 1
ATOM 1626 N N . VAL A 1 220 ? -4.038 -6.031 15.355 1.00 96.25 220 VAL A N 1
ATOM 1627 C CA . VAL A 1 220 ? -3.622 -5.731 13.977 1.00 96.25 220 VAL A CA 1
ATOM 1628 C C . VAL A 1 220 ? -3.773 -6.987 13.140 1.00 96.25 220 VAL A C 1
ATOM 1630 O O . VAL A 1 220 ? -3.290 -8.054 13.522 1.00 96.25 220 VAL A O 1
ATOM 1633 N N . TYR A 1 221 ? -4.434 -6.853 11.999 1.00 96.81 221 TYR A N 1
ATOM 1634 C CA . TYR A 1 221 ? -4.699 -7.941 11.069 1.00 96.81 221 TYR A CA 1
ATOM 1635 C C . TYR A 1 221 ? -3.842 -7.791 9.820 1.00 96.81 221 TYR A C 1
ATOM 1637 O O . TYR A 1 221 ? -3.558 -6.676 9.394 1.00 96.81 221 TYR A O 1
ATOM 1645 N N . ALA A 1 222 ? -3.460 -8.904 9.211 1.00 96.94 222 ALA A N 1
ATOM 1646 C CA . ALA A 1 222 ? -2.917 -8.906 7.869 1.00 96.94 222 ALA A CA 1
ATOM 1647 C C . ALA A 1 222 ? -4.055 -8.730 6.855 1.00 96.94 222 ALA A C 1
ATOM 1649 O O . ALA A 1 222 ? -5.239 -8.756 7.211 1.00 96.94 222 ALA A O 1
ATOM 1650 N N . LEU A 1 223 ? -3.707 -8.542 5.585 1.00 96.06 223 LEU A N 1
ATOM 1651 C CA . LEU A 1 223 ? -4.688 -8.335 4.522 1.00 96.06 223 LEU A CA 1
ATOM 1652 C C . LEU A 1 223 ? -5.621 -9.550 4.343 1.00 96.06 223 LEU A C 1
ATOM 1654 O O . LEU A 1 223 ? -6.811 -9.376 4.098 1.00 96.06 223 LEU A O 1
ATOM 1658 N N . ASP A 1 224 ? -5.110 -10.768 4.539 1.00 94.56 224 ASP A N 1
ATOM 1659 C CA . ASP A 1 224 ? -5.897 -12.013 4.513 1.00 94.56 224 ASP A CA 1
ATOM 1660 C C . ASP A 1 224 ? -6.830 -12.203 5.731 1.00 94.56 224 ASP A C 1
ATOM 1662 O O . ASP A 1 224 ? -7.617 -13.150 5.781 1.00 94.56 224 ASP A O 1
ATOM 1666 N N . GLY A 1 225 ? -6.753 -11.318 6.730 1.00 94.50 225 GLY A N 1
ATOM 1667 C CA . GLY A 1 225 ? -7.532 -11.400 7.965 1.00 94.50 225 GLY A CA 1
ATOM 1668 C C . GLY A 1 225 ? -6.892 -12.203 9.097 1.00 94.50 225 GLY A C 1
ATOM 1669 O O . GLY A 1 225 ? -7.482 -12.267 10.180 1.00 94.50 225 GLY A O 1
ATOM 1670 N N . SER A 1 226 ? -5.706 -12.784 8.897 1.00 94.75 226 SER A N 1
ATOM 1671 C CA . SER A 1 226 ? -4.919 -13.387 9.980 1.00 94.75 226 SER A CA 1
ATOM 1672 C C . SER A 1 226 ? -4.423 -12.319 10.965 1.00 94.75 226 SER A C 1
ATOM 1674 O O . SER A 1 226 ? -4.311 -11.142 10.628 1.00 94.75 226 SER A O 1
ATOM 1676 N N . VAL A 1 227 ? -4.175 -12.694 12.222 1.00 95.12 227 VAL A N 1
ATOM 1677 C CA . VAL A 1 227 ? -3.759 -11.743 13.269 1.00 95.12 227 VAL A CA 1
ATOM 1678 C C . VAL A 1 227 ? -2.239 -11.598 13.261 1.00 95.12 227 VAL A C 1
ATOM 1680 O O . VAL A 1 227 ? -1.528 -12.587 13.412 1.00 95.12 227 VAL A O 1
ATOM 1683 N N . VAL A 1 228 ? -1.757 -10.362 13.124 1.00 94.56 228 VAL A N 1
ATOM 1684 C CA . VAL A 1 228 ? -0.329 -9.997 13.171 1.00 94.56 228 VAL A CA 1
ATOM 1685 C C . VAL A 1 228 ? 0.088 -9.641 14.592 1.00 94.56 228 VAL A C 1
ATOM 1687 O O . VAL A 1 228 ? 1.128 -10.095 15.055 1.00 94.56 228 VAL A O 1
ATOM 1690 N N . LEU A 1 229 ? -0.728 -8.839 15.285 1.00 94.38 229 LEU A N 1
ATOM 1691 C CA . LEU A 1 229 ? -0.492 -8.418 16.667 1.00 94.38 229 LEU A CA 1
ATOM 1692 C C . LEU A 1 229 ? -1.772 -8.578 17.483 1.00 94.38 229 LEU A C 1
ATOM 1694 O O . LEU A 1 229 ? -2.830 -8.077 17.092 1.00 94.38 229 LEU A O 1
ATOM 1698 N N . GLN A 1 230 ? -1.664 -9.239 18.631 1.00 92.88 230 GLN A N 1
ATOM 1699 C CA . GLN A 1 230 ? -2.745 -9.327 19.614 1.00 92.88 230 GLN A CA 1
ATOM 1700 C C . GLN A 1 230 ? -2.820 -8.042 20.459 1.00 92.88 230 GLN A C 1
ATOM 1702 O O . GLN A 1 230 ? -1.793 -7.386 20.645 1.00 92.88 230 GLN A O 1
ATOM 1707 N N . PRO A 1 231 ? -3.989 -7.685 21.023 1.00 88.56 231 PRO A N 1
ATOM 1708 C CA . PRO A 1 231 ? -4.137 -6.529 21.916 1.00 88.56 231 PRO A CA 1
ATOM 1709 C C . PRO A 1 231 ? -3.137 -6.523 23.082 1.00 88.56 231 PRO A C 1
ATOM 1711 O O . PRO A 1 231 ? -2.528 -5.494 23.363 1.00 88.56 231 PRO A O 1
ATOM 1714 N N . ASP A 1 232 ? -2.908 -7.692 23.687 1.00 78.44 232 ASP A N 1
ATOM 1715 C CA . ASP A 1 232 ? -2.185 -7.838 24.958 1.00 78.44 232 ASP A CA 1
ATOM 1716 C C . ASP A 1 232 ? -0.677 -8.095 24.803 1.00 78.44 232 ASP A C 1
ATOM 1718 O O . ASP A 1 232 ? 0.035 -8.287 25.789 1.00 78.44 232 ASP A O 1
ATOM 1722 N N . GLN A 1 233 ? -0.157 -8.106 23.572 1.00 66.88 233 GLN A N 1
ATOM 1723 C CA . GLN A 1 233 ? 1.232 -8.500 23.305 1.00 66.88 233 GLN A CA 1
ATOM 1724 C C . GLN A 1 233 ? 2.307 -7.519 23.818 1.00 66.88 233 GLN A C 1
ATOM 1726 O O . GLN A 1 233 ? 3.479 -7.878 23.797 1.00 66.88 233 GLN A O 1
ATOM 1731 N N . ASP A 1 234 ? 1.936 -6.351 24.359 1.00 57.88 234 ASP A N 1
ATOM 1732 C CA . ASP A 1 234 ? 2.885 -5.405 24.981 1.00 57.88 234 ASP A CA 1
ATOM 1733 C C . ASP A 1 234 ? 2.917 -5.460 26.519 1.00 57.88 234 ASP A C 1
ATOM 1735 O O . ASP A 1 234 ? 3.713 -4.763 27.146 1.00 57.88 234 ASP A O 1
ATOM 1739 N N . VAL A 1 235 ? 2.066 -6.271 27.160 1.00 52.62 235 VAL A N 1
ATOM 1740 C CA . VAL A 1 235 ? 1.914 -6.273 28.632 1.00 52.62 235 VAL A CA 1
ATOM 1741 C C . VAL A 1 235 ? 2.907 -7.236 29.323 1.00 52.62 235 VAL A C 1
ATOM 1743 O O . VAL A 1 235 ? 2.949 -7.340 30.544 1.00 52.62 235 VAL A O 1
ATOM 1746 N N . GLY A 1 236 ? 3.755 -7.937 28.561 1.00 47.62 236 GLY A N 1
ATOM 1747 C CA . GLY A 1 236 ? 4.497 -9.118 29.025 1.00 47.62 236 GLY A CA 1
ATOM 1748 C C . GLY A 1 236 ? 6.007 -8.985 29.258 1.00 47.62 236 GLY A C 1
ATOM 1749 O O . GLY A 1 236 ? 6.691 -10.002 29.174 1.00 47.62 236 GLY A O 1
ATOM 1750 N N . ALA A 1 237 ? 6.559 -7.796 29.525 1.00 40.84 237 ALA A N 1
ATOM 1751 C CA . ALA A 1 237 ? 7.995 -7.649 29.817 1.00 40.84 237 ALA A CA 1
ATOM 1752 C C . ALA A 1 237 ? 8.299 -6.673 30.968 1.00 40.84 237 ALA A C 1
ATOM 1754 O O . ALA A 1 237 ? 9.134 -5.784 30.841 1.00 40.84 237 ALA A O 1
ATOM 1755 N N . ILE A 1 238 ? 7.644 -6.854 32.116 1.00 43.56 238 ILE A N 1
ATOM 1756 C CA . ILE A 1 238 ? 8.187 -6.404 33.407 1.00 43.56 238 ILE A CA 1
ATOM 1757 C C . ILE A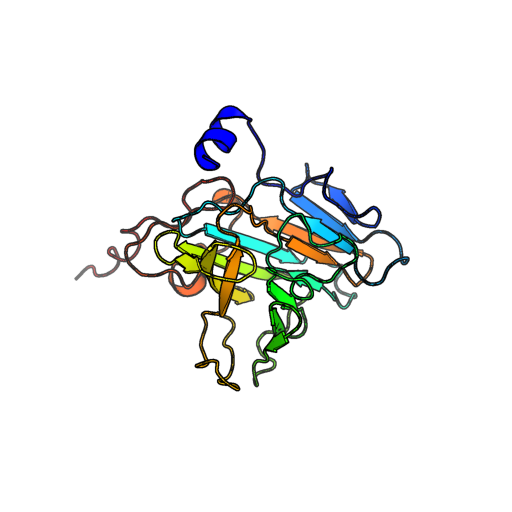 1 238 ? 8.072 -7.588 34.368 1.00 43.56 238 ILE A C 1
ATOM 1759 O O . ILE A 1 238 ? 7.103 -7.710 35.111 1.00 43.56 238 ILE A O 1
ATOM 1763 N N . ASN A 1 239 ? 9.049 -8.493 34.313 1.00 36.62 239 ASN A N 1
ATOM 1764 C CA . ASN A 1 239 ? 9.305 -9.388 35.437 1.00 36.62 239 ASN A CA 1
ATOM 1765 C C . ASN A 1 239 ? 10.226 -8.634 36.401 1.00 36.62 239 ASN A C 1
ATOM 1767 O O . ASN A 1 239 ? 11.330 -8.243 36.019 1.00 36.62 239 ASN A O 1
ATOM 1771 N N . ILE A 1 240 ? 9.697 -8.384 37.599 1.00 39.19 240 ILE A N 1
ATOM 1772 C CA . ILE A 1 240 ? 10.405 -7.892 38.789 1.00 39.19 240 ILE A CA 1
ATOM 1773 C C . ILE A 1 240 ? 11.387 -8.966 39.261 1.00 39.19 240 ILE A C 1
ATOM 1775 O O . ILE A 1 240 ? 10.998 -10.156 39.221 1.00 39.19 240 ILE A O 1
#

Mean predicted aligned error: 6.58 Å

pLDDT: mean 87.35, std 14.62, range [36.62, 98.81]

Secondary structure (DSSP, 8-state):
-HHHHHHHH---SSEEEEEE-TTEEEEGGGTEEEE-SS--S-EEEEESSPPPTTSEEEEEEEE---TT----EEEEEE-TTS-TTS-TTSSTT-EEEETTS-EEETTEEE--SSGGG---TT-EEEEEEEEEEEEEEEETTEEEEEEEEEEEETTEEPPBPPBTTB--BS-EEEEEETT---EEEEEE-STT-EEEEE-STTT-SS--HHHHTPPTT--EE-TTS-EEE-TTTTS-----

InterPro domains:
  IPR013320 Concanavalin A-like lectin/glucanase domain superfamily [SSF49899] (9-177)
  IPR043136 B30.2/SPRY domain superfamily [G3DSA:2.60.120.920] (2-211)

Radius of gyration: 17.08 Å; Cα contacts (8 Å, |Δi|>4): 629; chains: 1; bounding box: 44×43×62 Å

Organism: Nannochloropsis gaditana (strain CCMP526) (NCBI:txid1093141)

Foldseek 3Di:
DQLVCLVVVVFDFAWDPVFWFPQWDADPVRQKIAGHDDPAQKAKIWTPGFDDAQAWAKWKKAKAFDPPDFWWKKWWKDFSPDDRSDHFLCAALGWIQTLQLWIHHVNDIFHDPDSVRRDHHGKMKMKIKYWHLVAWDQDPVGIKTKMWIFMAINLHTRWTDDDDPDPIGRIDIGIDHSPTTMTTMMMGRDHRIMMGIGQALVSDPPLDCSSNVHDAQHWYGGSSRHTNDHNCVVVPPDDD

Solvent-accessible surface area (backbone atoms only — not comparable to full-atom values): 12533 Å² total; per-residue (Å²): 111,64,76,57,46,44,73,71,61,73,62,67,54,24,46,23,81,90,51,42,26,93,36,48,48,67,37,83,92,25,29,26,44,28,26,45,69,84,74,64,69,36,30,15,35,29,37,62,51,52,66,60,70,74,36,40,34,38,38,36,39,35,29,57,38,60,97,85,58,82,44,41,38,24,44,37,30,30,34,84,84,55,57,42,64,40,52,47,3,62,32,79,56,13,34,12,44,32,32,79,35,31,38,24,44,53,62,43,81,44,52,35,94,57,78,80,52,47,50,37,58,80,36,34,39,37,41,30,37,34,34,40,74,89,50,61,46,85,50,100,88,43,50,26,22,45,26,47,30,30,46,17,53,72,48,43,69,44,56,37,50,65,48,99,92,41,82,44,40,50,65,46,80,44,62,33,53,65,90,57,65,41,19,51,28,42,18,38,48,30,59,63,33,26,36,39,55,22,24,37,40,90,60,47,77,78,79,39,56,82,36,58,66,55,69,85,70,48,56,30,23,14,60,59,65,40,72,52,39,60,38,68,74,81,76,81,82,79,84,130

Sequence (240 aa):
MAAQSLKQQACLAVFNSEDTANGIVLSCGGHCATKVGTTGLYTSTRAMVPIMRNRHVFFQMSIMAEESAVASLCIGLSTPEMPLNTLVGSWKYSIGLCSTGQILVGSRWYGSSTKQHRFGCGCTIGVLIHIDECRCSDSWDGELVEASLKFSVNGVPVLLDASDGHPGGDVTPLFIPKDDDIYPTLTLHSPSTQVLGRFCAADILHPHRSLVGAPPGVPVYALDGSVVLQPDQDVGAINI

Nearest PDB structures (foldseek):
  8bv0-assembly2_D  TM=7.658E-01  e=8.734E-11  Globodera rostochiensis
  7ccb-assembly1_B  TM=8.441E-01  e=2.661E-09  Homo sapiens
  3ek9-assembly1_A  TM=7.583E-01  e=1.831E-08  Mus musculus
  6jwm-assembly1_A  TM=7.256E-01  e=1.552E-08  Homo sapiens
  6jkj-assembly2_B  TM=7.190E-01  e=5.512E-08  Homo sapiens